Protein AF-A0A432Q783-F1 (afdb_monomer)

Structure (mmCIF, N/CA/C/O backbone):
data_AF-A0A432Q783-F1
#
_entry.id   AF-A0A432Q783-F1
#
loop_
_atom_site.group_PDB
_atom_site.id
_atom_site.type_symbol
_atom_site.label_atom_id
_atom_site.label_alt_id
_atom_site.label_comp_id
_atom_site.label_asym_id
_atom_site.label_entity_id
_atom_site.label_seq_id
_atom_site.pdbx_PDB_ins_code
_atom_site.Cartn_x
_atom_site.Cartn_y
_atom_site.Cartn_z
_atom_site.occupancy
_atom_site.B_iso_or_equiv
_atom_site.auth_seq_id
_atom_site.auth_comp_id
_atom_site.auth_asym_id
_atom_site.auth_atom_id
_atom_site.pdbx_PDB_model_num
ATOM 1 N N . MET A 1 1 ? 0.584 6.484 17.985 1.00 35.78 1 MET A N 1
ATOM 2 C CA . MET A 1 1 ? 0.768 7.744 17.244 1.00 35.78 1 MET A CA 1
ATOM 3 C C . MET A 1 1 ? -0.614 8.356 16.985 1.00 35.78 1 MET A C 1
ATOM 5 O O . MET A 1 1 ? -1.583 7.900 17.573 1.00 35.78 1 MET A O 1
ATOM 9 N N . LYS A 1 2 ? -0.747 9.423 16.187 1.00 29.55 2 LYS A N 1
ATOM 10 C CA . LYS A 1 2 ? -2.041 9.911 15.664 1.00 29.55 2 LYS A CA 1
ATOM 11 C C . LYS A 1 2 ? -1.972 9.885 14.138 1.00 29.55 2 LYS A C 1
ATOM 13 O O . LYS A 1 2 ? -1.817 10.936 13.530 1.00 29.55 2 LYS A O 1
ATOM 18 N N . TYR A 1 3 ? -2.013 8.695 13.542 1.00 40.50 3 TYR A N 1
ATOM 19 C CA . TYR A 1 3 ? -1.948 8.586 12.082 1.00 40.50 3 TYR A CA 1
ATOM 20 C C . TYR A 1 3 ? -3.234 9.087 11.405 1.00 40.50 3 TYR A C 1
ATOM 22 O O . TYR A 1 3 ? -3.152 9.688 10.346 1.00 40.50 3 TYR A O 1
ATOM 30 N N . PHE A 1 4 ? -4.401 8.976 12.056 1.00 47.91 4 PHE A N 1
ATOM 31 C CA . PHE A 1 4 ? -5.679 9.387 11.460 1.00 47.91 4 PHE A CA 1
ATOM 32 C C . PHE A 1 4 ? -6.601 10.024 12.509 1.00 47.91 4 PHE A C 1
ATOM 34 O O . PHE A 1 4 ? -7.421 9.346 13.122 1.00 47.91 4 PHE A O 1
ATOM 41 N N . ARG A 1 5 ? -6.451 11.331 12.781 1.00 36.22 5 ARG A N 1
ATOM 42 C CA . ARG A 1 5 ? -7.374 12.085 13.656 1.00 36.22 5 ARG A CA 1
ATOM 43 C C . ARG A 1 5 ? -7.625 13.511 13.168 1.00 36.22 5 ARG A C 1
ATOM 45 O O . ARG A 1 5 ? -6.846 14.380 13.528 1.00 36.22 5 ARG A O 1
ATOM 52 N N . GLU A 1 6 ? -8.742 13.752 12.470 1.00 40.66 6 GLU A N 1
ATOM 53 C CA . GLU A 1 6 ? -9.834 14.659 12.898 1.00 40.66 6 GLU A CA 1
ATOM 54 C C . GLU A 1 6 ? -10.905 14.906 11.808 1.00 40.66 6 GLU A C 1
ATOM 56 O O . GLU A 1 6 ? -10.599 15.141 10.646 1.00 40.66 6 GLU A O 1
ATOM 61 N N . THR A 1 7 ? -12.166 14.959 12.261 1.00 42.81 7 THR A N 1
ATOM 62 C CA . THR A 1 7 ? -13.423 15.324 11.565 1.00 42.81 7 THR A CA 1
ATOM 63 C C . THR A 1 7 ? -14.152 14.233 10.773 1.00 42.81 7 THR A C 1
ATOM 65 O O . THR A 1 7 ? -13.589 13.239 10.336 1.00 42.81 7 THR A O 1
ATOM 68 N N . SER A 1 8 ? -15.474 14.389 10.719 1.00 47.50 8 SER A N 1
ATOM 69 C CA . SER A 1 8 ? -16.502 13.396 10.399 1.00 47.50 8 SER A CA 1
ATOM 70 C C . SER A 1 8 ? -16.579 12.944 8.939 1.00 47.50 8 SER A C 1
ATOM 72 O O . SER A 1 8 ? -17.542 12.273 8.601 1.00 47.50 8 SER A O 1
ATOM 74 N N . ASP A 1 9 ? -15.588 13.257 8.106 1.00 51.44 9 ASP A N 1
ATOM 75 C CA . ASP A 1 9 ? -15.537 12.873 6.694 1.00 51.44 9 ASP A CA 1
ATOM 76 C C . ASP A 1 9 ? -14.065 12.708 6.270 1.00 51.44 9 ASP A C 1
ATOM 78 O O . ASP A 1 9 ? -13.454 13.619 5.708 1.00 51.44 9 ASP A O 1
ATOM 82 N N . ILE A 1 10 ? -13.455 11.556 6.577 1.00 63.62 10 ILE A N 1
ATOM 83 C CA . ILE A 1 10 ? -12.153 11.201 5.995 1.00 63.62 10 ILE A CA 1
ATOM 84 C C . ILE A 1 10 ? -12.417 10.779 4.549 1.00 63.62 10 ILE A C 1
ATOM 86 O O . ILE A 1 10 ? -12.893 9.674 4.292 1.00 63.62 10 ILE A O 1
ATOM 90 N N . ASN A 1 11 ? -12.125 11.672 3.605 1.00 75.81 11 ASN A N 1
ATOM 91 C CA . ASN A 1 11 ? -12.018 11.292 2.202 1.00 75.81 11 ASN A CA 1
ATOM 92 C C . ASN A 1 11 ? -10.708 10.529 2.005 1.00 75.81 11 ASN A C 1
ATOM 94 O O . ASN A 1 11 ? -9.666 10.935 2.521 1.00 75.81 11 ASN A O 1
ATOM 98 N N . PHE A 1 12 ? -10.766 9.447 1.240 1.00 84.19 12 PHE A N 1
ATOM 99 C CA . PHE A 1 12 ? -9.586 8.750 0.753 1.00 84.19 12 PHE A CA 1
ATOM 100 C C . PHE A 1 12 ? -9.611 8.737 -0.772 1.00 84.19 12 PHE A C 1
ATOM 102 O O . PHE A 1 12 ? -10.676 8.751 -1.396 1.00 84.19 12 PHE A O 1
ATOM 109 N N . TYR A 1 13 ? -8.426 8.706 -1.360 1.00 86.31 13 TYR A N 1
ATOM 110 C CA . TYR A 1 13 ? -8.210 8.715 -2.796 1.00 86.31 13 TYR A CA 1
ATOM 111 C C . TYR A 1 13 ? -7.332 7.525 -3.144 1.00 86.31 13 TYR A C 1
ATOM 113 O O . TYR A 1 13 ? -6.292 7.321 -2.521 1.00 86.31 13 TYR A O 1
ATOM 121 N N . ILE A 1 14 ? -7.767 6.731 -4.117 1.00 89.38 14 ILE A 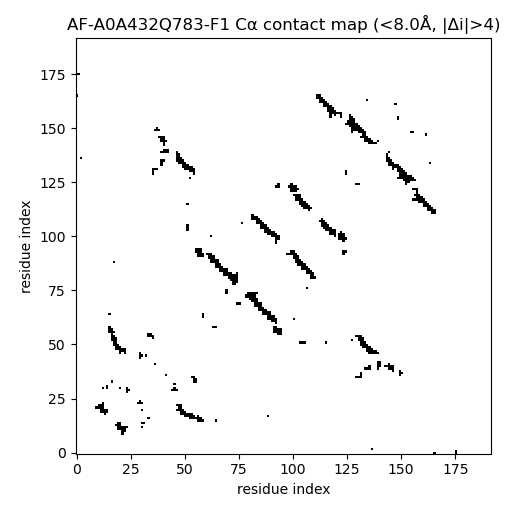N 1
ATOM 122 C CA . ILE A 1 14 ? -7.017 5.573 -4.596 1.00 89.38 14 ILE A CA 1
ATOM 123 C C . ILE A 1 14 ? -6.336 5.978 -5.897 1.00 89.38 14 ILE A C 1
ATOM 125 O O . ILE A 1 14 ? -7.003 6.414 -6.838 1.00 89.38 14 ILE A O 1
ATOM 129 N N . GLN A 1 15 ? -5.016 5.864 -5.930 1.00 89.56 15 GLN A N 1
ATOM 130 C CA . GLN A 1 15 ? -4.202 6.152 -7.100 1.00 89.56 15 GLN A CA 1
ATOM 131 C C . GLN A 1 15 ? -4.007 4.872 -7.924 1.00 89.56 15 GLN A C 1
ATOM 133 O O . GLN A 1 15 ? -3.845 3.798 -7.364 1.00 89.56 15 GLN A O 1
ATOM 138 N N . SER A 1 16 ? -3.964 4.962 -9.254 1.00 89.31 16 SER A N 1
ATOM 139 C CA . SER A 1 16 ? -3.708 3.806 -10.132 1.00 89.31 16 SER A CA 1
ATOM 140 C C . SER A 1 16 ? -2.410 3.056 -9.816 1.00 89.31 16 SER A C 1
ATOM 142 O O . SER A 1 16 ? -2.346 1.844 -9.995 1.00 89.31 16 SER A O 1
ATOM 144 N N . ASN A 1 17 ? -1.419 3.780 -9.302 1.00 91.12 17 ASN A N 1
ATOM 145 C CA . ASN A 1 17 ? -0.041 3.342 -9.139 1.00 91.12 17 ASN A CA 1
ATOM 146 C C . ASN A 1 17 ? 0.231 2.661 -7.789 1.00 91.12 17 ASN A C 1
ATOM 148 O O . ASN A 1 17 ? 1.380 2.468 -7.434 1.00 91.12 17 ASN A O 1
ATOM 152 N N . GLY A 1 18 ? -0.795 2.248 -7.030 1.00 92.50 18 GLY A N 1
ATOM 153 C CA . GLY A 1 18 ? -0.595 1.436 -5.817 1.00 92.50 18 GLY A CA 1
ATOM 154 C C . GLY A 1 18 ? -0.516 2.227 -4.506 1.00 92.50 18 GLY A C 1
ATOM 155 O O . GLY A 1 18 ? 0.040 1.726 -3.523 1.00 92.50 18 GLY A O 1
ATOM 156 N N . LEU A 1 19 ? -1.085 3.438 -4.473 1.00 91.88 19 LEU A N 1
ATOM 157 C CA . LEU A 1 19 ? -1.093 4.349 -3.324 1.00 91.88 19 LEU A CA 1
ATOM 158 C C . LEU A 1 19 ? -2.522 4.714 -2.889 1.00 91.88 19 LEU A C 1
ATOM 160 O O . LEU A 1 19 ? -3.426 4.888 -3.709 1.00 91.88 19 LEU A O 1
ATOM 164 N N . ILE A 1 20 ? -2.731 4.850 -1.579 1.00 91.62 20 ILE A N 1
ATOM 165 C CA . ILE A 1 20 ? -3.968 5.372 -0.982 1.00 91.62 20 ILE A CA 1
ATOM 166 C C . ILE A 1 20 ? -3.625 6.653 -0.231 1.00 91.62 20 ILE A C 1
ATOM 168 O O . ILE A 1 20 ? -2.868 6.609 0.734 1.00 91.62 20 ILE A O 1
ATOM 172 N N . SER A 1 21 ? -4.200 7.781 -0.639 1.00 86.44 21 SER A N 1
ATOM 173 C CA . SER A 1 21 ? -3.999 9.078 0.012 1.00 86.44 21 SER A CA 1
ATOM 174 C C . SER A 1 21 ? -5.206 9.477 0.857 1.00 86.44 21 SER A C 1
ATOM 176 O O . SER A 1 21 ? -6.354 9.267 0.464 1.00 86.44 21 SER A O 1
ATOM 178 N N . PHE A 1 22 ? -4.949 10.121 1.993 1.00 81.06 22 PHE A N 1
ATOM 179 C CA . PHE A 1 22 ? -5.962 10.762 2.845 1.00 81.06 22 PHE A CA 1
ATOM 180 C C . PHE A 1 22 ? -5.889 12.285 2.773 1.00 81.06 22 PHE A C 1
ATOM 182 O O . PHE A 1 22 ? -6.468 12.997 3.596 1.00 81.06 22 PHE A O 1
ATOM 189 N N . PHE A 1 23 ? -5.142 12.796 1.801 1.00 71.75 23 PHE A N 1
ATOM 190 C CA . PHE A 1 23 ? -5.033 14.207 1.514 1.00 71.75 23 PHE A CA 1
ATOM 191 C C . PHE A 1 23 ? -5.331 14.445 0.035 1.00 71.75 23 PHE A C 1
ATOM 193 O O . PHE A 1 23 ? -4.731 13.837 -0.847 1.00 71.75 23 PHE A O 1
ATOM 200 N N . ALA A 1 24 ? -6.259 15.356 -0.230 1.00 55.62 24 ALA A N 1
ATOM 201 C CA . ALA A 1 24 ? -6.344 16.014 -1.521 1.00 55.62 24 ALA A CA 1
ATOM 202 C C . ALA A 1 24 ? -6.246 17.508 -1.266 1.00 55.62 24 ALA A C 1
ATOM 204 O O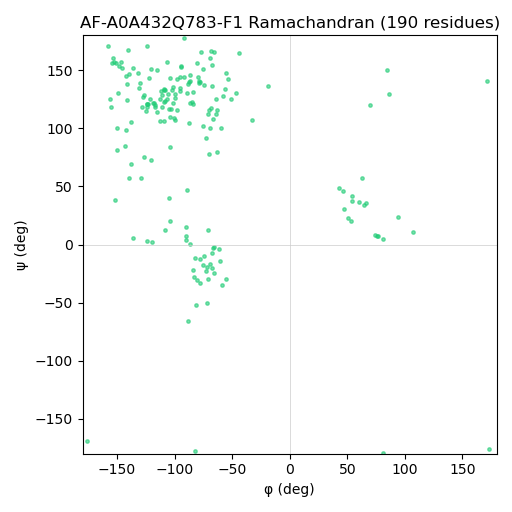 . ALA A 1 24 ? -7.077 18.077 -0.550 1.00 55.62 24 ALA A O 1
ATOM 205 N N . ASP A 1 25 ? -5.245 18.151 -1.858 1.00 55.09 25 ASP A N 1
ATOM 206 C CA . ASP A 1 25 ? -5.362 19.579 -2.091 1.00 55.09 25 ASP A CA 1
ATOM 207 C C . ASP A 1 25 ? -6.454 19.830 -3.148 1.00 55.09 25 ASP A C 1
ATOM 209 O O . ASP A 1 25 ? -6.926 18.922 -3.836 1.00 55.09 25 ASP 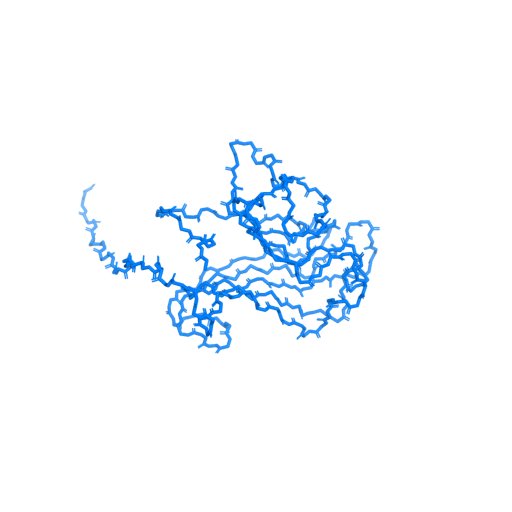A O 1
ATOM 213 N N . SER A 1 26 ? -6.888 21.079 -3.298 1.00 50.31 26 SER A N 1
ATOM 214 C CA . SER A 1 26 ? -7.964 21.442 -4.231 1.00 50.31 26 SER A CA 1
ATOM 215 C C . SER A 1 26 ? -7.660 21.152 -5.711 1.00 50.31 26 SER A C 1
ATOM 217 O O . SER A 1 26 ? -8.526 21.388 -6.552 1.00 50.31 26 SER A O 1
ATOM 219 N N . ASN A 1 27 ? -6.449 20.686 -6.037 1.00 56.59 27 ASN A N 1
ATOM 220 C CA . ASN A 1 27 ? -5.997 20.371 -7.388 1.00 56.59 27 ASN A CA 1
ATOM 221 C C . ASN A 1 27 ? -5.590 18.893 -7.560 1.00 56.59 27 ASN A C 1
ATOM 223 O O . ASN A 1 27 ? -5.151 18.532 -8.651 1.00 56.59 27 ASN A O 1
ATOM 227 N N . ASN A 1 28 ? -5.722 18.053 -6.523 1.00 56.81 28 ASN A N 1
ATOM 228 C CA . ASN A 1 28 ? -5.158 16.699 -6.441 1.00 56.81 28 ASN A CA 1
ATOM 229 C C . ASN A 1 28 ? -3.655 16.626 -6.789 1.00 56.81 28 ASN A C 1
ATOM 231 O O . ASN A 1 28 ? -3.180 15.564 -7.185 1.00 56.81 28 ASN A O 1
ATOM 235 N N . ALA A 1 29 ? -2.909 17.730 -6.667 1.00 54.66 29 ALA A N 1
ATOM 236 C CA . ALA A 1 29 ? -1.558 17.863 -7.220 1.00 54.66 29 ALA A CA 1
ATOM 237 C C . ALA A 1 29 ? -0.536 16.921 -6.567 1.00 54.66 29 ALA A C 1
ATOM 239 O O . ALA A 1 29 ? 0.448 16.553 -7.198 1.00 54.66 29 ALA A O 1
ATOM 240 N N . GLU A 1 30 ? -0.799 16.502 -5.331 1.00 55.88 30 GLU A N 1
ATOM 241 C CA . GLU A 1 30 ? 0.047 15.567 -4.588 1.00 55.88 30 GLU A CA 1
ATOM 242 C C . GLU A 1 30 ? -0.255 14.092 -4.921 1.00 55.88 30 GLU A C 1
ATOM 244 O O . GLU A 1 30 ? 0.608 13.244 -4.761 1.00 55.88 30 GLU A O 1
ATOM 249 N N . ILE A 1 31 ? -1.446 13.765 -5.445 1.00 61.41 31 ILE A N 1
ATOM 250 C CA . ILE A 1 31 ? -1.844 12.376 -5.773 1.00 61.41 31 ILE A CA 1
ATOM 251 C C . ILE A 1 31 ? -1.300 11.939 -7.152 1.00 61.41 31 ILE A C 1
ATOM 253 O O . ILE A 1 31 ? -1.366 10.766 -7.514 1.00 61.41 31 ILE A O 1
ATOM 257 N N . ILE A 1 32 ? -0.777 12.874 -7.952 1.00 63.06 32 ILE A N 1
ATOM 258 C CA . ILE A 1 32 ? -0.355 12.625 -9.341 1.00 63.06 32 ILE A CA 1
ATOM 259 C C . ILE A 1 32 ? 1.108 12.195 -9.483 1.00 63.06 32 ILE A C 1
ATOM 261 O O . ILE A 1 32 ? 1.567 12.063 -10.619 1.00 63.06 32 ILE A O 1
ATOM 265 N N . ASP A 1 33 ? 1.843 12.006 -8.384 1.00 69.81 33 ASP A N 1
ATOM 266 C CA . ASP A 1 33 ? 3.231 11.571 -8.498 1.00 69.81 33 ASP A CA 1
ATOM 267 C C . ASP A 1 33 ? 3.294 10.127 -9.017 1.00 69.81 33 ASP A C 1
ATOM 269 O O . ASP A 1 33 ? 2.715 9.198 -8.442 1.00 69.81 33 ASP A O 1
ATOM 273 N N . GLN A 1 34 ? 3.912 9.986 -10.186 1.00 69.62 34 GLN A N 1
ATOM 274 C CA . GLN A 1 34 ? 4.058 8.714 -10.889 1.00 69.62 34 GLN A CA 1
ATOM 275 C C . GLN A 1 34 ? 5.260 7.942 -10.352 1.00 69.62 34 GLN A C 1
ATOM 277 O O . GLN A 1 34 ? 5.223 6.714 -10.372 1.00 69.62 34 GLN A O 1
ATOM 282 N N . ASP A 1 35 ? 6.263 8.658 -9.836 1.00 81.81 35 ASP A N 1
ATOM 283 C CA . ASP A 1 35 ? 7.476 8.079 -9.281 1.00 81.81 35 ASP A CA 1
ATOM 284 C C . ASP A 1 35 ? 7.258 7.753 -7.802 1.00 81.81 35 ASP A C 1
ATOM 286 O O . ASP A 1 35 ? 6.649 8.518 -7.053 1.00 81.81 35 ASP A O 1
ATOM 290 N N . ASN A 1 36 ? 7.776 6.614 -7.358 1.00 89.06 36 AS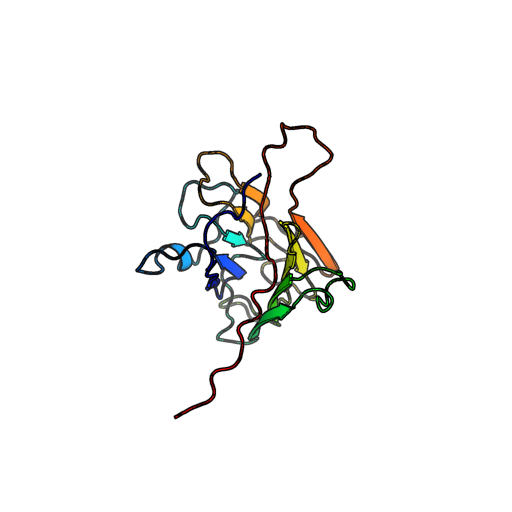N A N 1
ATOM 291 C CA . ASN A 1 36 ? 7.702 6.232 -5.959 1.00 89.06 36 ASN A CA 1
ATOM 292 C C . ASN A 1 36 ? 8.697 7.015 -5.084 1.00 89.06 36 ASN A C 1
ATOM 294 O O . ASN A 1 36 ? 9.788 7.397 -5.511 1.00 89.06 36 ASN A O 1
ATOM 298 N N . GLN A 1 37 ? 8.358 7.210 -3.806 1.00 89.12 37 GLN A N 1
ATOM 299 C CA . GLN A 1 37 ? 9.249 7.872 -2.844 1.00 89.12 37 GLN A CA 1
ATOM 300 C C . GLN A 1 37 ? 10.023 6.894 -1.974 1.00 89.12 37 GLN A C 1
ATOM 302 O O . GLN A 1 37 ? 9.503 5.877 -1.510 1.00 89.12 37 GLN A O 1
ATOM 307 N N . CYS A 1 38 ? 11.277 7.245 -1.704 1.00 87.56 38 CYS A N 1
ATOM 308 C CA . CYS A 1 38 ? 12.263 6.334 -1.150 1.00 87.56 38 CYS A CA 1
ATOM 309 C C . CYS A 1 38 ? 13.369 7.094 -0.389 1.00 87.56 38 CYS A C 1
ATOM 311 O O . CYS A 1 38 ? 14.129 7.840 -1.001 1.00 87.56 38 CYS A O 1
ATOM 313 N N . GLN A 1 39 ? 13.587 6.912 0.920 1.00 89.00 39 GLN A N 1
ATOM 314 C CA . GLN A 1 39 ? 12.824 6.147 1.923 1.00 89.00 39 GLN A CA 1
ATOM 315 C C . GLN A 1 39 ? 11.826 7.048 2.667 1.00 89.00 39 GLN A C 1
ATOM 317 O O . GLN A 1 39 ? 12.086 8.232 2.842 1.00 89.00 39 GLN A O 1
ATOM 322 N N . LEU A 1 40 ? 10.742 6.463 3.180 1.00 88.94 40 LEU A N 1
ATOM 323 C CA . LEU A 1 40 ? 9.778 7.145 4.047 1.00 88.94 40 LEU A CA 1
ATOM 324 C C . LEU A 1 40 ? 10.294 7.252 5.499 1.00 88.94 40 LEU A C 1
ATOM 326 O O . LEU A 1 40 ? 10.798 6.242 6.013 1.00 88.94 40 LEU A O 1
ATOM 330 N N . PRO A 1 41 ? 10.102 8.401 6.179 1.00 88.94 41 PRO A N 1
ATOM 331 C CA . PRO A 1 41 ? 9.386 9.568 5.669 1.00 88.94 41 PRO A CA 1
ATOM 332 C C . PRO A 1 41 ? 10.219 10.425 4.702 1.00 88.94 41 PRO A C 1
ATOM 334 O O . PRO A 1 41 ? 11.399 10.679 4.951 1.00 88.94 41 PRO A O 1
ATOM 337 N N . ASP A 1 42 ? 9.581 10.920 3.644 1.00 85.94 42 ASP A N 1
ATOM 338 C CA . ASP A 1 42 ? 10.132 11.867 2.677 1.00 85.94 42 ASP A CA 1
ATOM 339 C C . ASP A 1 42 ? 9.464 13.238 2.863 1.00 85.94 42 ASP A C 1
ATOM 341 O O . ASP A 1 42 ? 8.258 13.375 3.013 1.00 85.94 42 ASP A O 1
ATOM 345 N N . THR A 1 43 ? 10.259 14.306 2.894 1.00 84.94 43 THR A N 1
ATOM 346 C CA . THR A 1 43 ? 9.723 15.670 3.016 1.00 84.94 43 THR A CA 1
ATOM 347 C C . THR A 1 43 ? 9.071 16.196 1.735 1.00 84.94 43 THR A C 1
ATOM 349 O O . THR A 1 43 ? 8.477 17.276 1.768 1.00 84.94 43 THR A O 1
ATOM 352 N N . ASN A 1 44 ? 9.219 15.490 0.615 1.00 83.12 44 ASN A N 1
ATOM 353 C CA . ASN A 1 44 ? 8.551 15.809 -0.640 1.00 83.12 44 ASN A CA 1
ATOM 354 C C . ASN A 1 44 ? 7.095 15.304 -0.622 1.00 83.12 44 ASN A C 1
ATOM 356 O O . ASN A 1 44 ? 6.835 14.244 -0.066 1.00 83.12 44 ASN A O 1
ATOM 360 N N . PRO A 1 45 ? 6.136 16.030 -1.223 1.00 79.31 45 PRO A N 1
ATOM 361 C CA . PRO A 1 45 ? 4.774 15.523 -1.387 1.00 79.31 45 PRO A CA 1
ATOM 362 C C . PRO A 1 45 ? 4.733 14.330 -2.363 1.00 79.31 45 PRO A C 1
ATOM 364 O O . PRO A 1 45 ? 5.583 14.288 -3.256 1.00 79.31 45 PRO A O 1
ATOM 367 N N . PRO A 1 46 ? 3.733 13.430 -2.262 1.00 81.50 46 PRO A N 1
ATOM 368 C CA . PRO A 1 46 ? 2.616 13.454 -1.308 1.00 81.50 46 PRO A CA 1
ATOM 369 C C . PRO A 1 46 ? 3.025 13.179 0.138 1.00 81.50 46 PRO A C 1
ATOM 371 O O . PRO A 1 46 ? 4.063 12.598 0.385 1.00 81.50 46 PRO A O 1
ATOM 374 N N . ALA A 1 47 ? 2.170 13.576 1.082 1.00 81.69 47 ALA A N 1
ATOM 375 C CA . ALA A 1 47 ? 2.206 13.112 2.468 1.00 81.69 47 ALA A CA 1
ATOM 376 C C . ALA A 1 47 ? 0.842 12.512 2.842 1.00 81.69 47 ALA A C 1
ATOM 378 O O . ALA A 1 47 ? -0.140 12.676 2.114 1.00 81.69 47 ALA A O 1
ATOM 379 N N . ASN A 1 48 ? 0.743 11.870 4.010 1.00 84.69 48 ASN A N 1
ATOM 380 C CA . ASN A 1 48 ? -0.520 11.311 4.516 1.00 84.69 48 ASN A CA 1
ATOM 381 C C . ASN A 1 48 ? -1.112 10.204 3.615 1.00 84.69 48 ASN A C 1
ATOM 383 O O . ASN A 1 48 ? -2.255 10.302 3.154 1.00 84.69 48 ASN A O 1
ATOM 387 N N . PHE A 1 49 ? -0.331 9.151 3.371 1.00 89.06 49 PHE A N 1
ATOM 388 C CA . PHE A 1 49 ? -0.660 8.060 2.459 1.00 89.06 49 PHE A CA 1
ATOM 389 C C . PHE A 1 49 ? -0.243 6.672 2.978 1.00 89.06 49 PHE A C 1
ATOM 391 O O . PHE A 1 49 ? 0.532 6.517 3.925 1.00 89.06 49 PHE A O 1
ATOM 398 N N . ILE A 1 50 ? -0.763 5.645 2.309 1.00 93.62 50 ILE A N 1
ATOM 399 C CA . ILE A 1 50 ? -0.337 4.247 2.397 1.00 93.62 50 ILE A CA 1
ATOM 400 C C . ILE A 1 50 ? 0.185 3.856 1.014 1.00 93.62 50 ILE A C 1
ATOM 402 O O . ILE A 1 50 ? -0.564 3.905 0.039 1.00 93.62 50 ILE A O 1
ATOM 406 N N . ALA A 1 51 ? 1.453 3.462 0.935 1.00 94.56 51 ALA A N 1
ATOM 407 C CA . ALA A 1 51 ? 2.066 2.911 -0.267 1.00 94.56 51 ALA A CA 1
ATOM 408 C C . ALA A 1 51 ? 2.052 1.384 -0.157 1.00 94.56 51 ALA A C 1
ATOM 410 O O . ALA A 1 51 ? 2.660 0.817 0.754 1.00 94.56 51 ALA A O 1
ATOM 411 N N . LEU A 1 52 ? 1.324 0.712 -1.049 1.00 95.19 52 LEU A N 1
ATOM 412 C CA . LEU A 1 52 ? 1.214 -0.745 -1.026 1.00 95.19 52 LEU A CA 1
ATOM 413 C C . LEU A 1 52 ? 2.354 -1.347 -1.846 1.00 95.19 52 LEU A C 1
ATOM 415 O O . LEU A 1 52 ? 3.243 -2.000 -1.311 1.00 95.19 52 LEU A O 1
ATOM 419 N N . MET A 1 53 ? 2.321 -1.082 -3.146 1.00 93.38 53 MET A N 1
ATOM 420 C CA . MET A 1 53 ? 3.355 -1.399 -4.125 1.00 93.38 53 MET A CA 1
ATOM 421 C C . MET A 1 53 ? 3.449 -0.195 -5.053 1.00 93.38 53 MET A C 1
ATOM 423 O O . MET A 1 53 ? 3.142 -0.293 -6.237 1.00 93.38 53 MET A O 1
ATOM 427 N N . TRP A 1 54 ? 3.721 0.966 -4.456 1.00 93.94 54 TRP A N 1
ATOM 428 C CA . TRP A 1 54 ? 3.633 2.228 -5.168 1.00 93.94 54 TRP A CA 1
ATOM 429 C C . TRP A 1 54 ? 4.756 2.334 -6.191 1.00 93.94 54 TRP A C 1
ATOM 431 O O . TRP A 1 54 ? 5.914 2.320 -5.775 1.00 93.94 54 TRP A O 1
ATOM 441 N N . ASP A 1 55 ? 4.386 2.388 -7.472 1.00 91.88 55 ASP A N 1
ATOM 442 C CA . ASP A 1 55 ? 5.243 2.599 -8.648 1.00 91.88 55 ASP A CA 1
ATOM 443 C C . ASP A 1 55 ? 4.370 2.684 -9.926 1.00 91.88 55 ASP A C 1
ATOM 445 O O . ASP A 1 55 ? 3.143 2.712 -9.853 1.00 91.88 55 ASP A O 1
ATOM 449 N N . ASP A 1 56 ? 4.974 2.654 -11.109 1.00 89.62 56 ASP A N 1
ATOM 450 C CA . ASP A 1 56 ? 4.348 2.786 -12.423 1.00 89.62 56 ASP A CA 1
ATOM 451 C C . ASP A 1 56 ? 3.468 1.579 -12.839 1.00 89.62 56 ASP A C 1
ATOM 453 O O . ASP A 1 56 ? 3.860 0.702 -13.615 1.00 89.62 56 ASP A O 1
ATOM 457 N N . LEU A 1 57 ? 2.251 1.501 -12.289 1.00 89.81 57 LEU A N 1
ATOM 458 C CA . LEU A 1 57 ? 1.242 0.482 -12.608 1.00 89.81 57 LEU A CA 1
ATOM 459 C C . LEU A 1 57 ? 0.250 0.949 -13.683 1.00 89.81 57 LEU A C 1
ATOM 461 O O . LEU A 1 57 ? -0.077 2.127 -13.783 1.00 89.81 57 LEU A O 1
ATOM 465 N N . ASP A 1 58 ? -0.313 0.005 -14.442 1.00 89.44 58 ASP A N 1
ATOM 466 C CA . ASP A 1 58 ? -1.209 0.303 -15.567 1.00 89.44 58 ASP A CA 1
ATOM 467 C C . ASP A 1 58 ? -2.567 -0.422 -15.480 1.00 89.44 58 ASP A C 1
ATOM 469 O O . ASP A 1 58 ? -2.841 -1.365 -16.230 1.00 89.44 58 ASP A O 1
ATOM 473 N N . PRO A 1 59 ? -3.481 0.034 -14.602 1.00 88.44 59 PRO A N 1
ATOM 474 C CA . PRO A 1 59 ? -4.848 -0.481 -14.557 1.00 88.44 59 PRO A CA 1
ATOM 475 C C . PRO A 1 59 ? -5.684 -0.119 -15.800 1.00 88.44 59 PRO A C 1
ATOM 477 O O . PRO A 1 59 ? -6.825 -0.566 -15.914 1.00 88.44 59 PRO A O 1
ATOM 480 N N . PHE A 1 60 ? -5.184 0.730 -16.710 1.00 87.44 60 PHE A N 1
ATOM 481 C CA . PHE A 1 60 ? -5.877 1.027 -17.967 1.00 87.44 60 PHE A CA 1
ATOM 482 C C . PHE A 1 60 ? -5.685 -0.101 -18.986 1.00 87.44 60 PHE A C 1
ATOM 484 O O . PHE A 1 60 ? -6.596 -0.370 -19.774 1.00 87.44 60 PHE A O 1
ATOM 491 N N . PHE A 1 61 ? -4.526 -0.764 -18.965 1.00 88.62 61 PHE A N 1
ATOM 492 C CA . PHE A 1 61 ? -4.245 -1.912 -19.821 1.00 88.62 61 PHE A CA 1
ATOM 493 C C . PHE A 1 61 ? -5.017 -3.170 -19.401 1.00 88.62 61 PHE A C 1
ATOM 495 O O . PHE A 1 61 ? -5.665 -3.792 -20.248 1.00 88.62 61 PHE A O 1
ATOM 502 N N . ASP A 1 62 ? -4.966 -3.545 -18.119 1.00 90.06 62 ASP A N 1
ATOM 503 C CA . ASP A 1 62 ? -5.694 -4.697 -17.567 1.00 90.06 62 ASP A CA 1
ATOM 504 C C . ASP A 1 62 ? -5.892 -4.572 -16.045 1.00 90.06 62 ASP A C 1
ATOM 506 O O . ASP A 1 62 ? -5.312 -3.712 -15.384 1.00 90.06 62 ASP A O 1
ATOM 510 N N . GLY A 1 63 ? -6.701 -5.466 -15.478 1.00 90.75 63 GLY A N 1
ATOM 511 C CA . GLY A 1 63 ? -6.977 -5.526 -14.052 1.00 90.75 63 GLY A CA 1
ATOM 512 C C . GLY A 1 63 ? -8.025 -4.512 -13.601 1.00 90.75 63 GLY A C 1
ATOM 513 O O . GLY A 1 63 ? -8.653 -3.818 -14.399 1.00 90.75 63 GLY A O 1
ATOM 514 N N . ASN A 1 64 ? -8.314 -4.504 -12.302 1.00 93.75 64 ASN A N 1
ATOM 515 C CA . ASN A 1 64 ? -9.307 -3.611 -11.709 1.00 93.75 64 ASN A CA 1
ATOM 516 C C . ASN A 1 64 ? -8.895 -3.195 -10.299 1.00 93.75 64 ASN A C 1
ATOM 518 O O . ASN A 1 64 ? -8.241 -3.951 -9.585 1.00 93.75 64 ASN A O 1
ATOM 522 N N . ILE A 1 65 ? -9.341 -2.012 -9.884 1.00 94.88 65 ILE A N 1
ATOM 523 C CA . ILE A 1 65 ? -9.190 -1.528 -8.513 1.00 94.88 65 ILE A CA 1
ATOM 524 C C . ILE A 1 65 ? -10.565 -1.550 -7.849 1.00 94.88 65 ILE A C 1
ATOM 526 O O . ILE A 1 65 ? -11.513 -0.934 -8.345 1.00 94.88 65 ILE A O 1
ATOM 530 N N . TYR A 1 66 ? -10.673 -2.249 -6.724 1.00 96.19 66 TYR A N 1
ATOM 531 C CA . TYR A 1 66 ? -11.895 -2.364 -5.937 1.00 96.19 66 TYR A CA 1
ATOM 532 C C . TYR A 1 66 ? -11.710 -1.730 -4.566 1.00 96.19 66 TYR A C 1
ATOM 534 O O . TYR A 1 66 ? -10.623 -1.738 -3.995 1.00 96.19 66 TYR A O 1
ATOM 542 N N . TYR A 1 67 ? -12.797 -1.215 -4.001 1.00 95.81 67 TYR A N 1
ATOM 543 C CA . TYR A 1 67 ? -12.827 -0.845 -2.597 1.00 95.81 67 TYR A CA 1
ATOM 544 C C . TYR A 1 67 ? -14.179 -1.172 -1.985 1.00 95.81 67 TYR A C 1
ATOM 546 O O . TYR A 1 67 ? -15.223 -1.052 -2.633 1.00 95.81 67 TYR A O 1
ATOM 554 N N . GLN A 1 68 ? -14.169 -1.567 -0.718 1.00 95.38 68 GLN A N 1
ATOM 555 C CA . GLN A 1 68 ? -15.391 -1.815 0.025 1.00 95.38 68 GLN A CA 1
ATOM 556 C C . GLN A 1 68 ? -15.200 -1.521 1.508 1.00 95.38 68 GLN A C 1
ATOM 558 O O . GLN A 1 68 ? -14.268 -2.001 2.151 1.00 95.38 68 GLN A O 1
ATOM 563 N N . PHE A 1 69 ? -16.135 -0.747 2.056 1.00 94.44 69 PHE A N 1
ATOM 564 C CA . PHE A 1 69 ? -16.287 -0.612 3.495 1.00 94.44 69 PHE A CA 1
ATOM 565 C C . PHE A 1 69 ? -17.145 -1.756 4.037 1.00 94.44 69 PHE A C 1
ATOM 567 O O . PHE A 1 69 ? -18.242 -2.024 3.537 1.00 94.44 69 PHE A O 1
ATOM 574 N N . PHE A 1 70 ? -16.660 -2.387 5.097 1.00 93.25 70 PHE A N 1
ATOM 575 C CA . PHE A 1 70 ? -17.347 -3.418 5.852 1.00 93.25 70 PHE A CA 1
ATOM 576 C C . PHE A 1 70 ? -17.672 -2.879 7.242 1.00 93.25 70 PHE A C 1
ATOM 578 O O . PHE A 1 70 ? -16.796 -2.426 7.977 1.00 93.25 70 PHE A O 1
ATOM 585 N N . SER A 1 71 ? -18.948 -2.941 7.619 1.00 93.94 71 SER A N 1
ATOM 586 C CA . SER A 1 71 ? -19.396 -2.594 8.968 1.00 93.94 71 SER A CA 1
ATOM 587 C C . SER A 1 71 ? -18.849 -3.560 10.026 1.00 93.94 71 SER A C 1
ATOM 589 O O . SER A 1 71 ? -18.404 -4.663 9.703 1.00 93.94 71 SER A O 1
ATOM 591 N N . VAL A 1 72 ? -18.956 -3.167 11.297 1.00 95.00 72 VAL A N 1
ATOM 592 C CA . VAL A 1 72 ? -18.637 -4.016 12.457 1.00 95.00 72 VAL A CA 1
ATOM 593 C C . VAL A 1 72 ? -19.257 -5.409 12.302 1.00 95.00 72 VAL A C 1
ATOM 595 O O . VAL A 1 72 ? -20.442 -5.534 11.986 1.00 95.00 72 VAL A O 1
ATOM 598 N N . GLY A 1 73 ? -18.444 -6.445 12.505 1.00 93.75 73 GLY A N 1
ATOM 599 C CA . GLY A 1 73 ? -18.832 -7.852 12.402 1.00 93.75 73 GLY A CA 1
ATOM 600 C C . GLY A 1 73 ? -18.971 -8.382 10.972 1.00 93.75 73 GLY A C 1
ATOM 601 O O . GLY A 1 73 ? -19.453 -9.499 10.789 1.00 93.75 73 GLY A O 1
ATOM 602 N N . SER A 1 74 ? -18.593 -7.599 9.956 1.00 96.00 74 SER A N 1
ATOM 603 C CA . SER A 1 74 ? -18.639 -8.017 8.545 1.00 96.00 74 SER A CA 1
ATOM 604 C C . SER A 1 74 ? -17.300 -7.916 7.815 1.00 96.00 74 SER A C 1
ATOM 606 O O . SER A 1 74 ? -17.253 -8.204 6.621 1.00 96.00 74 SER A O 1
ATOM 608 N N . CYS A 1 75 ? -16.222 -7.526 8.505 1.00 95.69 75 CYS A N 1
ATOM 609 C CA . CYS A 1 75 ? -14.898 -7.455 7.900 1.00 95.69 75 CYS A CA 1
ATOM 610 C C . CYS A 1 75 ? -14.419 -8.860 7.474 1.00 95.69 75 CYS A C 1
ATOM 612 O O . CYS A 1 75 ? -14.378 -9.769 8.308 1.00 95.69 75 CYS A O 1
ATOM 614 N N . PRO A 1 76 ? -14.039 -9.072 6.199 1.00 94.38 76 PRO A N 1
ATOM 615 C CA . PRO A 1 76 ? -13.634 -10.391 5.713 1.00 94.38 76 PRO A CA 1
ATOM 616 C C . PRO A 1 76 ? -12.227 -10.793 6.175 1.00 94.38 76 PRO A C 1
ATOM 618 O O . PRO A 1 76 ? -11.890 -11.978 6.154 1.00 94.38 76 PRO A O 1
ATOM 621 N N . TYR A 1 77 ? -11.407 -9.834 6.615 1.00 93.62 77 TYR A N 1
ATOM 622 C CA . TYR A 1 77 ? -10.049 -10.092 7.082 1.00 93.62 77 TYR A CA 1
ATOM 623 C C . TYR A 1 77 ? -10.065 -10.916 8.368 1.00 93.62 77 TYR A C 1
ATOM 625 O O . TYR A 1 77 ? -10.449 -10.416 9.421 1.00 93.62 77 TYR A O 1
ATOM 633 N N . LEU A 1 78 ? -9.678 -12.192 8.271 1.00 90.94 78 LEU A N 1
ATOM 634 C CA . LEU A 1 78 ? -9.560 -13.135 9.393 1.00 90.94 78 LEU A CA 1
ATOM 635 C C . LEU A 1 78 ? -10.768 -13.156 10.351 1.00 90.94 78 LEU A C 1
ATOM 637 O O . LEU A 1 78 ? -10.615 -13.459 11.531 1.00 90.94 78 LEU A O 1
ATOM 641 N N . SER A 1 79 ? -11.975 -12.885 9.839 1.00 85.81 79 SER A N 1
ATOM 642 C CA . SER A 1 79 ? -13.198 -12.724 10.651 1.00 85.81 79 SER A CA 1
ATOM 643 C C . SER A 1 79 ? -13.050 -11.675 11.767 1.00 85.81 79 SER A C 1
ATOM 645 O O . SER A 1 79 ? -13.532 -11.876 12.878 1.00 85.81 79 SER A O 1
ATOM 647 N N . TYR A 1 80 ? -12.344 -10.578 11.491 1.00 93.12 80 TYR A N 1
ATOM 648 C CA . TYR A 1 80 ? -12.177 -9.466 12.416 1.00 93.12 80 TYR A CA 1
ATOM 649 C C . TYR A 1 80 ? -13.541 -8.886 12.819 1.00 93.12 80 TYR A C 1
ATOM 651 O O . TYR A 1 80 ? -14.366 -8.540 11.972 1.00 93.12 80 TYR A O 1
ATOM 659 N N . ASP A 1 81 ? -13.770 -8.772 14.128 1.00 94.38 81 ASP A N 1
ATOM 660 C CA . ASP A 1 81 ? -15.066 -8.372 14.688 1.00 94.38 81 ASP A CA 1
ATOM 661 C C . ASP A 1 81 ? -15.389 -6.883 14.469 1.00 94.38 81 ASP A C 1
ATOM 663 O O . ASP A 1 81 ? -16.550 -6.483 14.565 1.00 94.38 81 ASP A O 1
ATOM 667 N N . GLY A 1 82 ? -14.386 -6.046 14.190 1.00 91.88 82 GLY A N 1
ATOM 668 C CA . GLY A 1 82 ? -14.564 -4.617 13.934 1.00 91.88 82 GLY A CA 1
ATOM 669 C C . GLY A 1 82 ? -14.975 -4.295 12.494 1.00 91.88 82 GLY A C 1
ATOM 670 O O . GLY A 1 82 ? -15.231 -5.171 11.665 1.00 91.88 82 GLY A O 1
ATOM 671 N N . ALA A 1 83 ? -15.094 -3.003 12.207 1.00 92.81 83 ALA A N 1
ATOM 672 C CA . ALA A 1 83 ? -15.253 -2.484 10.855 1.00 92.81 83 ALA A CA 1
ATOM 673 C C . ALA A 1 83 ? -13.897 -2.417 10.137 1.00 92.81 83 ALA A C 1
ATOM 675 O O . ALA A 1 83 ? -12.844 -2.310 10.771 1.00 92.81 83 ALA A O 1
ATOM 676 N N . CYS A 1 84 ? -13.921 -2.443 8.806 1.00 93.88 84 CYS A N 1
ATOM 677 C CA . CYS A 1 84 ? -12.719 -2.225 8.010 1.00 93.88 84 CYS A CA 1
ATOM 678 C C . CYS A 1 84 ? -13.022 -1.636 6.631 1.00 93.88 84 CYS A C 1
ATOM 680 O O . CYS A 1 84 ? -14.125 -1.781 6.103 1.00 93.88 84 CYS A O 1
ATOM 682 N N . LEU A 1 85 ? -12.025 -0.986 6.037 1.00 94.69 85 LEU A N 1
ATOM 683 C CA . LEU A 1 85 ? -11.990 -0.652 4.614 1.00 94.69 85 LEU A CA 1
ATOM 684 C C . LEU A 1 85 ? -10.987 -1.581 3.931 1.00 94.69 85 LEU A C 1
ATOM 686 O O . LEU A 1 85 ? -9.851 -1.686 4.387 1.00 94.69 85 LEU A O 1
ATOM 690 N N . VAL A 1 86 ? -11.399 -2.223 2.841 1.00 96.44 86 VAL A N 1
ATOM 691 C CA . VAL A 1 86 ? -10.505 -2.984 1.960 1.00 96.44 86 VAL A CA 1
ATOM 692 C C . VAL A 1 86 ? -10.361 -2.225 0.648 1.00 96.44 86 VAL A C 1
ATOM 694 O O . VAL A 1 86 ? -11.370 -1.793 0.086 1.00 96.44 86 VAL A O 1
ATOM 697 N N . VAL A 1 87 ? -9.126 -2.068 0.174 1.00 96.88 87 VAL A N 1
ATOM 698 C CA . VAL A 1 87 ? -8.792 -1.551 -1.159 1.00 96.88 87 VAL A CA 1
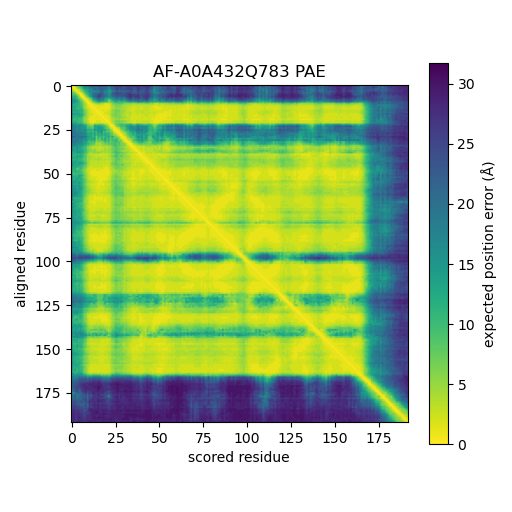ATOM 699 C C . VAL A 1 87 ? -7.912 -2.581 -1.855 1.00 96.88 87 VAL A C 1
ATOM 701 O O . VAL A 1 87 ? -6.794 -2.822 -1.408 1.00 96.88 87 VAL A O 1
ATOM 704 N N . GLU A 1 88 ? -8.411 -3.172 -2.936 1.00 97.06 88 GLU A N 1
ATOM 705 C CA . GLU A 1 88 ? -7.740 -4.225 -3.700 1.00 97.06 88 GLU A CA 1
ATOM 706 C C . GLU A 1 88 ? -7.331 -3.707 -5.081 1.00 97.06 88 GLU A C 1
ATOM 708 O O . GLU A 1 88 ? -8.140 -3.138 -5.814 1.00 97.06 88 GLU A O 1
ATOM 713 N N . TYR A 1 89 ? -6.081 -3.965 -5.446 1.00 95.81 89 TYR A N 1
ATOM 714 C CA . TYR A 1 89 ? -5.561 -3.889 -6.804 1.00 95.81 89 TYR A CA 1
ATOM 715 C C . TYR A 1 89 ? -5.538 -5.317 -7.329 1.00 95.81 89 TYR A C 1
ATOM 717 O O . TYR A 1 89 ? -4.739 -6.129 -6.870 1.00 95.81 89 TYR A O 1
ATOM 725 N N . HIS A 1 90 ? -6.445 -5.645 -8.242 1.00 95.38 90 HIS A N 1
ATOM 726 C CA . HIS A 1 90 ? -6.645 -7.000 -8.736 1.00 95.38 90 HIS A CA 1
ATOM 727 C C . HIS A 1 90 ? -6.073 -7.158 -10.140 1.00 95.38 90 HIS A C 1
ATOM 729 O O . HIS A 1 90 ? -6.587 -6.558 -11.086 1.00 95.38 90 HIS A O 1
ATOM 735 N N . ASN A 1 91 ? -5.069 -8.027 -10.283 1.00 92.75 91 ASN A N 1
ATOM 736 C CA . ASN A 1 91 ? -4.433 -8.342 -11.564 1.00 92.75 91 ASN A CA 1
ATOM 737 C C . ASN A 1 91 ? -3.927 -7.086 -12.308 1.00 92.75 91 ASN A C 1
ATOM 739 O O . ASN A 1 91 ? -4.109 -6.974 -13.517 1.00 92.75 91 ASN A O 1
ATOM 743 N N . ILE A 1 92 ? -3.318 -6.137 -11.587 1.00 91.44 92 ILE A N 1
ATOM 744 C CA . ILE A 1 92 ? -2.817 -4.885 -12.168 1.00 91.44 92 ILE A CA 1
ATOM 745 C C . ILE A 1 92 ? -1.419 -5.103 -12.770 1.00 91.44 92 ILE A C 1
ATOM 747 O O . ILE A 1 92 ? -0.509 -5.492 -12.031 1.00 91.44 92 ILE A O 1
ATOM 751 N N . PRO A 1 93 ? -1.218 -4.865 -14.077 1.00 90.94 93 PRO A N 1
ATOM 752 C CA . PRO A 1 93 ? 0.087 -4.961 -14.720 1.00 90.94 93 PRO A CA 1
ATOM 753 C C . PRO A 1 93 ? 0.958 -3.734 -14.417 1.00 90.94 93 PRO A C 1
ATOM 755 O O . PRO A 1 93 ? 0.483 -2.696 -13.960 1.00 90.94 93 PRO A O 1
ATOM 758 N N . VAL A 1 94 ? 2.249 -3.856 -14.710 1.00 88.88 94 VAL A N 1
ATOM 759 C CA . VAL A 1 94 ? 3.196 -2.734 -14.690 1.00 88.88 94 VAL A CA 1
ATOM 760 C C . VAL A 1 94 ? 3.164 -2.021 -16.044 1.00 88.88 94 VAL A C 1
ATOM 762 O O . VAL A 1 94 ? 3.099 -2.684 -17.083 1.00 88.88 94 VAL A O 1
ATOM 765 N N . PHE A 1 95 ? 3.236 -0.691 -16.039 1.00 87.25 95 PHE A N 1
ATOM 766 C CA . PHE A 1 95 ? 3.240 0.126 -17.249 1.00 87.25 95 PHE A CA 1
ATOM 767 C C . PHE A 1 95 ? 4.376 -0.272 -18.202 1.00 87.25 95 PHE A C 1
ATOM 769 O O . PHE A 1 95 ? 5.514 -0.502 -17.791 1.00 87.25 95 PHE A O 1
ATOM 776 N N . GLU A 1 96 ? 4.042 -0.413 -19.489 1.00 83.19 96 GLU A N 1
ATOM 777 C CA . GLU A 1 96 ? 4.956 -0.818 -20.573 1.00 83.19 96 GLU A CA 1
ATOM 778 C C . GLU A 1 96 ? 5.746 -2.128 -20.334 1.00 83.19 96 GLU A C 1
ATOM 780 O O . GLU A 1 96 ? 6.759 -2.381 -20.998 1.00 83.19 96 GLU A O 1
ATOM 785 N N . ARG A 1 97 ? 5.291 -3.010 -19.429 1.00 76.19 97 ARG A N 1
ATOM 786 C CA . ARG A 1 97 ? 5.931 -4.312 -19.167 1.00 76.19 97 ARG A CA 1
ATOM 787 C C . ARG A 1 97 ? 4.950 -5.458 -19.353 1.00 76.19 97 ARG A C 1
ATOM 789 O O . ARG A 1 97 ? 3.944 -5.567 -18.665 1.00 76.19 97 ARG A O 1
ATOM 796 N N . ASP A 1 98 ? 5.296 -6.364 -20.262 1.00 60.31 98 ASP A N 1
ATOM 797 C CA . ASP A 1 98 ? 4.320 -7.293 -20.832 1.00 60.31 98 ASP A CA 1
ATOM 798 C C . ASP A 1 98 ? 3.762 -8.377 -19.883 1.00 60.31 98 ASP A C 1
ATOM 800 O O . ASP A 1 98 ? 2.781 -9.001 -20.273 1.00 60.31 98 ASP A O 1
ATOM 804 N N . LEU A 1 99 ? 4.339 -8.709 -18.712 1.00 57.00 99 LEU A N 1
ATOM 805 C CA . LEU A 1 99 ? 4.052 -10.033 -18.108 1.00 57.00 99 LEU A CA 1
ATOM 806 C C . LEU A 1 99 ? 4.131 -10.181 -16.572 1.00 57.00 99 LEU A C 1
ATOM 808 O O . LEU A 1 99 ? 4.540 -11.235 -16.100 1.00 57.00 99 LEU A O 1
ATOM 812 N N . SER A 1 100 ? 3.707 -9.216 -15.756 1.00 69.12 100 SER A N 1
ATOM 813 C CA . SER A 1 100 ? 3.439 -9.546 -14.341 1.00 69.12 100 SER A CA 1
ATOM 814 C C . SER A 1 100 ? 2.349 -8.682 -13.731 1.00 69.12 100 SER A C 1
ATOM 816 O O . SER A 1 100 ? 2.560 -7.537 -13.340 1.00 69.12 100 SER A O 1
ATOM 818 N N . ALA A 1 101 ? 1.158 -9.271 -13.661 1.00 81.06 101 ALA A N 1
ATOM 819 C CA . ALA A 1 101 ? 0.002 -8.673 -13.027 1.00 81.06 101 ALA A CA 1
ATOM 820 C C . ALA A 1 101 ? -0.006 -8.987 -11.523 1.00 81.06 101 ALA A C 1
ATOM 822 O O . ALA A 1 101 ? -0.023 -10.146 -11.092 1.00 81.06 101 ALA A O 1
ATOM 823 N N . SER A 1 102 ? -0.013 -7.937 -10.713 1.00 90.50 102 SER A N 1
ATOM 824 C CA . SER A 1 102 ? -0.002 -8.034 -9.260 1.00 90.50 102 SER A CA 1
ATOM 825 C C . SER A 1 102 ? -1.418 -7.947 -8.697 1.00 90.50 102 SER A C 1
ATOM 827 O O . SER A 1 102 ? -2.200 -7.07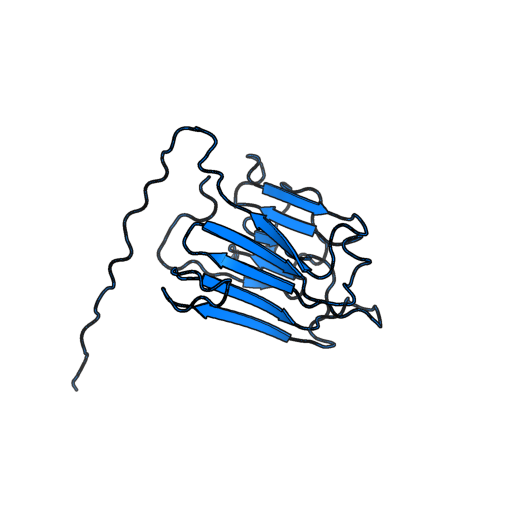4 -9.067 1.00 90.50 102 SER A O 1
ATOM 829 N N . THR A 1 103 ? -1.728 -8.839 -7.759 1.00 94.31 103 THR A N 1
ATOM 830 C CA . THR A 1 103 ? -2.893 -8.757 -6.884 1.00 94.31 103 THR A CA 1
ATOM 831 C C . THR A 1 103 ? -2.422 -8.487 -5.468 1.00 94.31 103 THR A C 1
ATOM 833 O O . THR A 1 103 ? -1.666 -9.279 -4.896 1.00 94.31 103 THR A O 1
ATOM 836 N N . PHE A 1 104 ? -2.841 -7.358 -4.916 1.00 96.12 104 PHE A N 1
ATOM 837 C CA . PHE A 1 104 ? -2.457 -6.905 -3.586 1.00 96.12 104 PHE A CA 1
ATOM 838 C C . PHE A 1 104 ? -3.529 -5.979 -3.019 1.00 96.12 104 PHE A C 1
ATOM 840 O O . PHE A 1 104 ? -4.291 -5.363 -3.761 1.00 96.12 104 PHE A O 1
ATOM 847 N N . GLU A 1 105 ? -3.599 -5.876 -1.698 1.00 97.50 105 GLU A N 1
ATOM 848 C CA . GLU A 1 105 ? -4.618 -5.064 -1.041 1.00 97.50 105 GLU A CA 1
ATOM 849 C C . GLU A 1 105 ? -4.121 -4.417 0.244 1.00 97.50 105 GLU A C 1
ATOM 851 O O . GLU A 1 105 ? -3.177 -4.892 0.881 1.00 97.50 105 GLU A O 1
ATOM 856 N N . ALA A 1 106 ? -4.798 -3.334 0.619 1.00 97.94 106 ALA A N 1
ATOM 857 C CA . ALA A 1 106 ? -4.722 -2.752 1.944 1.00 97.94 106 ALA A CA 1
ATOM 858 C C . ALA A 1 106 ? -6.028 -3.013 2.699 1.00 97.94 106 ALA A C 1
ATOM 860 O O . ALA A 1 106 ? -7.118 -2.757 2.183 1.00 97.94 106 ALA A O 1
ATOM 861 N N . VAL A 1 107 ? -5.907 -3.459 3.947 1.00 96.81 107 VAL A N 1
ATOM 862 C CA . VAL A 1 107 ? -7.007 -3.599 4.900 1.00 96.81 107 VAL A CA 1
ATOM 863 C C . VAL A 1 107 ? -6.772 -2.629 6.049 1.00 96.81 107 VAL A C 1
ATOM 865 O O . VAL A 1 107 ? -5.821 -2.770 6.815 1.00 96.81 107 VAL A O 1
ATOM 868 N N . LEU A 1 108 ? -7.643 -1.634 6.171 1.00 94.75 108 LEU A N 1
ATOM 869 C CA . LEU A 1 108 ? -7.593 -0.625 7.223 1.00 94.75 108 LEU A CA 1
ATOM 870 C C . LEU A 1 108 ? -8.623 -1.010 8.274 1.00 94.75 108 LEU A C 1
ATOM 872 O O . LEU A 1 108 ? -9.831 -0.930 8.030 1.00 94.75 108 LEU A O 1
ATOM 876 N N . LEU A 1 109 ? -8.141 -1.455 9.426 1.00 92.44 109 LEU A N 1
ATOM 877 C CA . LEU A 1 109 ? -8.972 -1.892 10.535 1.00 92.44 109 LEU A CA 1
ATOM 878 C C . LEU A 1 109 ? -9.350 -0.698 11.419 1.00 92.44 109 LEU A C 1
ATOM 880 O O . LEU A 1 109 ? -8.561 0.223 11.642 1.00 92.44 109 LEU A O 1
ATOM 884 N N . ASP A 1 110 ? -10.554 -0.731 11.988 1.00 90.12 110 ASP A N 1
ATOM 885 C CA . ASP A 1 110 ? -11.038 0.303 12.915 1.00 90.12 110 ASP A CA 1
ATOM 886 C C . ASP A 1 110 ? -10.280 0.365 14.262 1.00 90.12 110 ASP A C 1
ATOM 888 O O . ASP A 1 110 ? -10.524 1.265 15.068 1.00 90.12 110 ASP A O 1
ATOM 892 N N . ASN A 1 111 ? -9.318 -0.535 14.493 1.00 85.81 111 ASN A N 1
ATOM 893 C CA . ASN A 1 111 ? -8.351 -0.476 15.595 1.00 85.81 111 ASN A CA 1
ATOM 894 C C . ASN A 1 111 ? -7.050 0.282 15.245 1.00 85.81 111 ASN A C 1
ATOM 896 O O . ASN A 1 111 ? -6.138 0.323 16.072 1.00 85.81 111 ASN A O 1
ATOM 900 N N . ASN A 1 112 ? -6.981 0.921 14.071 1.00 83.88 112 ASN A N 1
ATOM 901 C CA . ASN A 1 112 ? -5.819 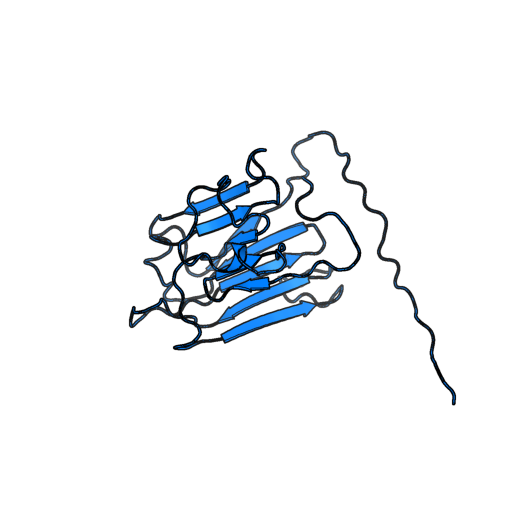1.624 13.504 1.00 83.88 112 ASN A CA 1
ATOM 902 C C . ASN A 1 112 ? -4.689 0.729 12.971 1.00 83.88 112 ASN A C 1
ATOM 904 O O . ASN A 1 112 ? -3.632 1.258 12.626 1.00 83.88 112 ASN A O 1
ATOM 908 N N . ALA A 1 113 ? -4.877 -0.588 12.887 1.00 89.75 113 ALA A N 1
ATOM 909 C CA . ALA A 1 113 ? -3.948 -1.435 12.150 1.00 89.75 113 ALA A CA 1
ATOM 910 C C . ALA A 1 113 ? -4.200 -1.315 10.640 1.00 89.75 113 ALA A C 1
ATOM 912 O O . ALA A 1 113 ? -5.345 -1.275 10.180 1.00 89.75 113 ALA A O 1
ATOM 913 N N . ILE A 1 114 ? -3.115 -1.273 9.874 1.00 94.62 114 ILE A N 1
ATOM 914 C CA . ILE A 1 114 ? -3.123 -1.288 8.413 1.00 94.62 114 ILE A CA 1
ATOM 915 C C . ILE A 1 114 ? -2.379 -2.534 7.971 1.00 94.62 114 ILE A C 1
ATOM 917 O O . ILE A 1 114 ? -1.204 -2.699 8.293 1.00 94.62 114 ILE A O 1
ATOM 921 N N . ILE A 1 115 ? -3.052 -3.391 7.215 1.00 97.00 115 ILE A N 1
ATOM 922 C CA . ILE A 1 115 ? -2.459 -4.598 6.648 1.00 97.00 115 ILE A CA 1
ATOM 923 C C . ILE A 1 115 ? -2.265 -4.368 5.162 1.00 97.00 115 ILE A C 1
ATOM 925 O O . ILE A 1 115 ? -3.230 -4.061 4.474 1.00 97.00 115 ILE A O 1
ATOM 929 N N . VAL A 1 116 ? -1.047 -4.538 4.665 1.00 97.31 116 VAL A N 1
ATOM 930 C CA . VAL A 1 116 ? -0.753 -4.597 3.230 1.00 97.31 116 VAL A CA 1
ATOM 931 C C . VAL A 1 116 ? -0.387 -6.032 2.892 1.00 97.31 116 VAL A C 1
ATOM 933 O O . VAL A 1 116 ? 0.543 -6.574 3.487 1.00 97.31 116 VAL A O 1
ATOM 936 N N . GLN A 1 117 ? -1.105 -6.663 1.965 1.00 96.44 117 GLN A N 1
ATOM 937 C CA . GLN A 1 117 ? -0.883 -8.071 1.632 1.00 96.44 117 GLN A CA 1
ATOM 938 C C . GLN A 1 117 ? -0.880 -8.356 0.134 1.00 96.44 117 GLN A C 1
ATOM 940 O O . GLN A 1 117 ? -1.526 -7.665 -0.649 1.00 96.44 117 GLN A O 1
ATOM 945 N N . PHE A 1 118 ? -0.141 -9.398 -0.250 1.00 95.25 118 PHE A N 1
ATOM 946 C CA . PHE A 1 118 ? 0.193 -9.718 -1.636 1.00 95.25 118 PHE A CA 1
ATOM 947 C C . PHE A 1 118 ? -0.241 -11.140 -1.983 1.00 95.25 118 PHE A C 1
ATOM 949 O O . PHE A 1 118 ? 0.227 -12.111 -1.387 1.00 95.25 118 PHE A O 1
ATOM 956 N N . ASN A 1 119 ? -1.101 -11.284 -2.990 1.00 91.31 119 ASN A N 1
ATOM 957 C CA . ASN A 1 119 ? -1.661 -12.564 -3.419 1.00 91.31 119 ASN A CA 1
ATOM 958 C C . ASN A 1 119 ? -1.511 -12.783 -4.931 1.00 91.31 119 ASN A C 1
ATOM 960 O O . ASN A 1 119 ? -2.478 -13.031 -5.645 1.00 91.31 119 ASN A O 1
ATOM 964 N N . SER A 1 120 ? -0.275 -12.731 -5.420 1.00 83.50 120 SER A N 1
ATOM 965 C CA . SER A 1 120 ? 0.042 -12.995 -6.827 1.00 83.50 120 SER A CA 1
ATOM 966 C C . SER A 1 120 ? 1.181 -13.994 -6.950 1.00 83.50 120 SER A C 1
ATOM 968 O O . SER A 1 120 ? 2.139 -13.916 -6.189 1.00 83.50 120 SER A O 1
ATOM 970 N N . SER A 1 121 ? 1.086 -14.934 -7.893 1.00 71.06 121 SER A N 1
ATOM 971 C CA . SER A 1 121 ? 2.174 -15.877 -8.207 1.00 71.06 121 SER A CA 1
ATOM 972 C C . SER A 1 121 ? 3.336 -15.212 -8.945 1.00 71.06 121 SER A C 1
ATOM 974 O O . SER A 1 121 ? 4.458 -15.709 -8.896 1.00 71.06 121 SER A O 1
ATOM 976 N N . GLU A 1 122 ? 3.060 -14.090 -9.605 1.00 74.69 122 GLU A N 1
ATOM 977 C CA . GLU A 1 122 ? 4.034 -13.190 -10.208 1.00 74.69 122 GLU A CA 1
ATOM 978 C C . GLU A 1 122 ? 3.720 -11.788 -9.705 1.00 74.69 122 GLU A C 1
ATOM 980 O O . GLU A 1 122 ? 2.619 -11.287 -9.917 1.00 74.69 122 GLU A O 1
ATOM 985 N N . LEU A 1 123 ? 4.662 -11.174 -8.998 1.00 72.38 123 LEU A N 1
ATOM 986 C CA . LEU A 1 123 ? 4.565 -9.762 -8.664 1.00 72.38 123 LEU A CA 1
ATOM 987 C C . LEU A 1 123 ? 5.342 -8.967 -9.710 1.00 72.38 123 LEU A C 1
ATOM 989 O O . LEU A 1 123 ? 6.483 -9.308 -10.043 1.00 72.38 123 LEU A O 1
ATOM 993 N N . GLY A 1 124 ? 4.707 -7.913 -10.218 1.00 71.50 124 GLY A N 1
ATOM 994 C CA . GLY A 1 124 ? 5.348 -6.820 -10.938 1.00 71.50 124 GLY A CA 1
ATOM 995 C C . GLY A 1 124 ? 6.632 -6.333 -10.267 1.00 71.50 124 GLY A C 1
ATOM 996 O O . GLY A 1 124 ? 6.905 -6.633 -9.102 1.00 71.50 124 GLY A O 1
ATOM 997 N N . LEU A 1 125 ? 7.428 -5.561 -11.013 1.00 76.31 125 LEU A N 1
ATOM 998 C CA . LEU A 1 125 ? 8.542 -4.786 -10.443 1.00 76.31 125 LEU A CA 1
ATOM 999 C C . LEU A 1 125 ? 9.591 -5.654 -9.741 1.00 76.31 125 LEU A C 1
ATOM 1001 O O . LEU A 1 125 ? 10.111 -5.296 -8.688 1.00 76.31 125 LEU A O 1
ATOM 1005 N N . ASN A 1 126 ? 9.860 -6.842 -10.292 1.00 81.31 126 ASN A N 1
ATOM 1006 C CA . ASN A 1 126 ? 10.837 -7.791 -9.760 1.00 81.31 126 ASN A CA 1
ATOM 1007 C C . ASN A 1 126 ? 10.725 -7.989 -8.237 1.00 81.31 126 ASN A C 1
ATOM 1009 O O . ASN A 1 126 ? 11.742 -8.024 -7.539 1.00 81.31 126 ASN A O 1
ATOM 1013 N N . TRP A 1 127 ? 9.503 -8.169 -7.719 1.00 83.94 127 TRP A N 1
ATOM 1014 C CA . TRP A 1 127 ? 9.299 -8.495 -6.302 1.00 83.94 127 TRP A CA 1
ATOM 1015 C C . TRP A 1 127 ? 9.727 -7.344 -5.363 1.00 83.94 127 TRP A C 1
ATOM 1017 O O . TRP A 1 127 ? 10.255 -7.590 -4.277 1.00 83.94 127 TRP A O 1
ATOM 1027 N N . GLY A 1 128 ? 9.515 -6.092 -5.787 1.00 87.69 128 GLY A N 1
ATOM 1028 C CA . GLY A 1 128 ? 9.747 -4.879 -4.988 1.00 87.69 128 GLY A CA 1
ATOM 1029 C C . GLY A 1 128 ? 10.970 -4.035 -5.376 1.00 87.69 128 GLY A C 1
ATOM 1030 O O . GLY A 1 128 ? 11.344 -3.138 -4.625 1.00 87.69 128 GLY A O 1
ATOM 1031 N N . ASP A 1 129 ? 11.611 -4.315 -6.512 1.00 88.69 129 ASP A N 1
ATOM 1032 C CA . ASP A 1 129 ? 12.860 -3.683 -6.981 1.00 88.69 129 ASP A CA 1
ATOM 1033 C C . ASP A 1 129 ? 12.712 -2.204 -7.356 1.00 88.69 129 ASP A C 1
ATOM 1035 O O . ASP A 1 129 ? 13.695 -1.470 -7.347 1.00 88.69 129 ASP A O 1
ATOM 1039 N N . GLU A 1 130 ? 11.489 -1.753 -7.625 1.00 88.31 130 GLU A N 1
ATOM 1040 C CA . GLU A 1 130 ? 11.195 -0.372 -8.043 1.00 88.31 130 GLU A CA 1
ATOM 1041 C C . GLU A 1 130 ? 9.973 0.219 -7.320 1.00 88.31 130 GLU A C 1
ATOM 1043 O O . GLU A 1 130 ? 9.587 1.351 -7.554 1.00 88.31 130 GLU A O 1
ATOM 1048 N N . SER A 1 131 ? 9.408 -0.503 -6.348 1.00 92.94 131 SER A N 1
ATOM 1049 C CA . SER A 1 131 ? 8.229 -0.042 -5.617 1.00 92.94 131 SER A CA 1
ATOM 1050 C C . SER A 1 131 ? 8.529 0.416 -4.201 1.00 92.94 131 SER A C 1
ATOM 1052 O O . SER A 1 131 ? 9.445 -0.091 -3.544 1.00 92.94 131 SER A O 1
ATOM 1054 N N . THR A 1 132 ? 7.641 1.255 -3.677 1.00 95.19 132 THR A N 1
ATOM 1055 C CA . THR A 1 132 ? 7.575 1.585 -2.250 1.00 95.19 132 THR A CA 1
ATOM 1056 C C . THR A 1 132 ? 6.438 0.844 -1.557 1.00 95.19 132 THR A C 1
ATOM 1058 O O . THR A 1 132 ? 5.291 0.858 -2.006 1.00 95.19 132 THR A O 1
ATOM 1061 N N . THR A 1 133 ? 6.753 0.250 -0.405 1.00 96.12 133 THR A N 1
ATOM 1062 C CA . THR A 1 133 ? 5.780 -0.302 0.543 1.00 96.12 133 THR A CA 1
ATOM 1063 C C . THR A 1 133 ? 6.002 0.334 1.907 1.00 96.12 133 THR A C 1
ATOM 1065 O O . THR A 1 133 ? 7.069 0.182 2.512 1.00 96.12 133 THR A O 1
ATOM 1068 N N . GLY A 1 134 ? 5.000 1.036 2.422 1.00 94.56 134 GLY A N 1
ATOM 1069 C CA . GLY A 1 134 ? 5.127 1.803 3.654 1.00 94.56 134 GLY A CA 1
ATOM 1070 C C . GLY A 1 134 ? 3.911 2.664 3.963 1.00 94.56 134 GLY A C 1
ATOM 1071 O O . GLY A 1 134 ? 2.907 2.645 3.252 1.00 94.56 134 GLY A O 1
ATOM 1072 N N . ILE A 1 135 ? 4.020 3.440 5.036 1.00 91.94 135 ILE A N 1
ATOM 1073 C CA . ILE A 1 135 ? 3.026 4.444 5.422 1.00 91.94 135 ILE A CA 1
ATOM 1074 C C . ILE A 1 135 ? 3.712 5.764 5.745 1.00 91.94 135 ILE A C 1
ATOM 1076 O O . ILE A 1 135 ? 4.813 5.782 6.299 1.00 91.94 135 ILE A O 1
ATOM 1080 N N . GLU A 1 136 ? 3.030 6.868 5.469 1.00 87.94 136 GLU A N 1
ATOM 1081 C CA . GLU A 1 136 ? 3.472 8.201 5.857 1.00 87.94 136 GLU A CA 1
ATOM 1082 C C . GLU A 1 136 ? 2.284 9.055 6.303 1.00 87.94 136 GLU A C 1
ATOM 1084 O O . GLU A 1 136 ? 1.214 9.027 5.709 1.00 87.94 136 GLU A O 1
ATOM 1089 N N . GLY A 1 137 ? 2.454 9.815 7.378 1.00 82.31 137 GLY A N 1
ATOM 1090 C CA . GLY A 1 137 ? 1.469 10.756 7.895 1.00 82.31 137 GLY A CA 1
ATOM 1091 C C . GLY A 1 137 ? 1.649 12.168 7.335 1.00 82.31 137 GLY A C 1
ATOM 1092 O O . GLY A 1 137 ? 2.606 12.483 6.644 1.00 82.31 137 GLY A O 1
ATOM 1093 N N . GLN A 1 138 ? 0.755 13.077 7.717 1.00 78.94 138 GLN A N 1
ATOM 1094 C CA . GLN A 1 138 ? 0.711 14.464 7.222 1.00 78.94 138 GLN A CA 1
ATOM 1095 C C . GLN A 1 138 ? 1.912 15.362 7.606 1.00 78.94 138 GLN A C 1
ATOM 1097 O O . GLN A 1 138 ? 1.947 16.538 7.256 1.00 78.94 138 GLN A 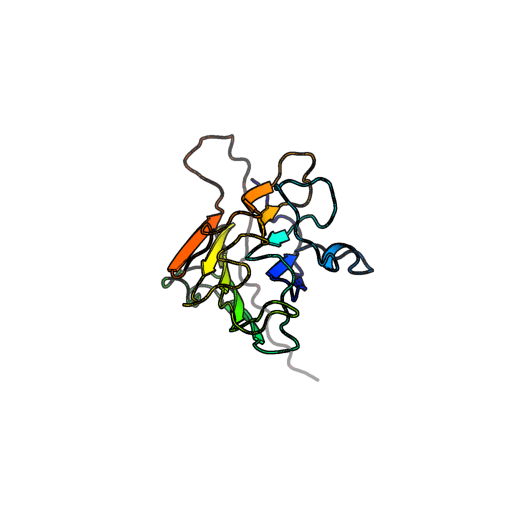O 1
ATOM 1102 N N . ASN A 1 139 ? 2.882 14.868 8.379 1.00 73.88 139 ASN A N 1
ATOM 1103 C CA . ASN A 1 139 ? 4.020 15.670 8.841 1.00 73.88 139 ASN A CA 1
ATOM 1104 C C . ASN A 1 139 ? 5.333 14.873 8.742 1.00 73.88 139 ASN A C 1
ATOM 1106 O O . ASN A 1 139 ? 5.908 14.512 9.776 1.00 73.88 139 ASN A O 1
ATOM 1110 N N . PRO A 1 140 ? 5.810 14.590 7.516 1.00 67.69 140 PRO A N 1
ATOM 1111 C CA . PRO A 1 140 ? 7.011 13.785 7.294 1.00 67.69 140 PRO A CA 1
ATOM 1112 C C . PRO A 1 140 ? 8.260 14.379 7.950 1.00 67.69 140 PRO A C 1
ATOM 1114 O O . PRO A 1 140 ? 9.068 13.652 8.523 1.00 67.69 140 PRO A O 1
ATOM 1117 N N . ALA A 1 141 ? 8.374 15.711 8.000 1.00 71.31 141 ALA A N 1
ATOM 1118 C CA . ALA A 1 141 ? 9.478 16.407 8.668 1.00 71.31 141 ALA A CA 1
ATOM 1119 C C . ALA A 1 141 ? 9.591 16.110 10.181 1.00 71.31 141 ALA A C 1
ATOM 1121 O O . ALA A 1 141 ? 10.606 16.438 10.795 1.00 71.31 141 ALA A O 1
ATOM 1122 N N . SER A 1 142 ? 8.557 15.517 10.789 1.00 71.62 142 SER A N 1
ATOM 1123 C CA . SER A 1 142 ? 8.543 15.076 12.190 1.00 71.62 142 SER A CA 1
ATOM 1124 C C . SER A 1 142 ? 8.705 13.559 12.354 1.00 71.62 142 SER A C 1
ATOM 1126 O O . SER A 1 142 ? 8.350 13.033 13.405 1.00 71.62 142 SER A O 1
ATOM 1128 N N . ASP A 1 143 ? 9.242 12.869 11.344 1.00 67.50 143 ASP A N 1
ATOM 1129 C CA . ASP A 1 143 ? 9.486 11.419 11.340 1.00 67.50 143 ASP A CA 1
ATOM 1130 C C . ASP A 1 143 ? 8.196 10.575 11.413 1.00 67.50 143 ASP A C 1
ATOM 1132 O O . ASP A 1 143 ? 8.119 9.525 12.048 1.00 67.50 143 ASP A O 1
ATOM 1136 N N . HIS A 1 144 ? 7.117 11.066 10.797 1.00 77.25 144 HIS A N 1
ATOM 1137 C CA . HIS A 1 144 ? 5.815 10.396 10.799 1.00 77.25 144 HIS A CA 1
ATOM 1138 C C . HIS A 1 144 ? 5.664 9.420 9.622 1.00 77.25 144 HIS A C 1
ATOM 1140 O O . HIS A 1 144 ? 4.632 9.429 8.963 1.00 77.25 144 HIS A O 1
ATOM 1146 N N . GLY A 1 145 ? 6.649 8.566 9.356 1.00 85.25 145 GLY A N 1
ATOM 1147 C CA . GLY A 1 145 ? 6.578 7.575 8.281 1.00 85.25 145 GLY A CA 1
ATOM 1148 C C . GLY A 1 145 ? 7.402 6.335 8.585 1.00 85.25 145 GLY A C 1
ATOM 1149 O O . GLY A 1 145 ? 8.308 6.369 9.413 1.00 85.25 145 GLY A O 1
ATOM 1150 N N . ILE A 1 146 ? 7.043 5.215 7.964 1.00 89.44 146 ILE A N 1
ATOM 1151 C CA . ILE A 1 146 ? 7.751 3.942 8.095 1.00 89.44 146 ILE A CA 1
ATOM 1152 C C . ILE A 1 146 ? 7.773 3.265 6.727 1.00 89.44 146 ILE A C 1
ATOM 1154 O O . ILE A 1 146 ? 6.724 2.991 6.144 1.00 89.44 146 ILE A O 1
ATOM 1158 N N . SER A 1 147 ? 8.975 2.938 6.253 1.00 92.12 147 SER A N 1
ATOM 1159 C CA . SER A 1 147 ? 9.172 2.060 5.096 1.00 92.12 147 SER A CA 1
ATOM 1160 C C . SER A 1 147 ? 9.267 0.606 5.549 1.00 92.12 147 SER A C 1
ATOM 1162 O O . SER A 1 147 ? 10.065 0.286 6.431 1.00 92.12 147 SER A O 1
ATOM 1164 N N . TYR A 1 148 ? 8.511 -0.286 4.914 1.00 95.12 148 TYR A N 1
ATOM 1165 C CA . TYR A 1 148 ? 8.813 -1.718 4.950 1.00 95.12 148 TYR A CA 1
ATOM 1166 C C . TYR A 1 148 ? 9.898 -2.054 3.925 1.00 95.12 148 TYR A C 1
ATOM 1168 O O . TYR A 1 148 ? 10.916 -2.659 4.261 1.00 95.12 148 TYR A O 1
ATOM 1176 N N . ALA A 1 149 ? 9.684 -1.624 2.683 1.00 94.81 149 ALA A N 1
ATOM 1177 C CA . ALA A 1 149 ? 10.590 -1.842 1.570 1.00 94.81 149 ALA A CA 1
ATOM 1178 C C . ALA A 1 149 ? 10.517 -0.669 0.593 1.00 94.81 149 ALA A C 1
ATOM 1180 O O . ALA A 1 149 ? 9.512 0.037 0.508 1.00 94.81 149 ALA A O 1
ATOM 1181 N N . CYS A 1 150 ? 11.614 -0.460 -0.117 1.00 94.75 150 CYS A N 1
ATOM 1182 C CA . CYS A 1 150 ? 11.753 0.568 -1.131 1.00 94.75 150 CYS A CA 1
ATOM 1183 C C . CYS A 1 150 ? 12.863 0.115 -2.083 1.00 94.75 150 CYS A C 1
ATOM 1185 O O . CYS A 1 150 ? 13.968 -0.196 -1.620 1.00 94.75 150 CYS A O 1
ATOM 1187 N N . ASN A 1 151 ? 12.557 0.045 -3.378 1.00 94.19 151 ASN A N 1
ATOM 1188 C CA . ASN A 1 151 ? 13.492 -0.256 -4.468 1.00 94.19 151 ASN A CA 1
ATOM 1189 C C . ASN A 1 151 ? 14.465 -1.405 -4.153 1.00 94.19 151 ASN A C 1
ATOM 1191 O O . ASN A 1 151 ? 15.687 -1.264 -4.235 1.00 94.19 151 ASN A O 1
ATOM 1195 N N . THR A 1 152 ? 13.922 -2.519 -3.657 1.00 93.69 152 THR A N 1
ATOM 1196 C CA . THR A 1 152 ? 14.699 -3.681 -3.218 1.00 93.69 152 THR A CA 1
ATOM 1197 C C . THR A 1 152 ? 14.027 -4.970 -3.681 1.00 93.69 152 THR A C 1
ATOM 1199 O O . THR A 1 152 ? 13.034 -5.414 -3.097 1.00 93.69 152 THR A O 1
ATOM 1202 N N . ALA A 1 153 ? 14.607 -5.611 -4.698 1.00 91.81 153 ALA A N 1
ATOM 1203 C CA . ALA A 1 153 ? 14.121 -6.882 -5.226 1.00 91.81 153 ALA A CA 1
ATOM 1204 C C . ALA A 1 153 ? 13.970 -7.973 -4.149 1.00 91.81 153 ALA A C 1
ATOM 1206 O O . ALA A 1 153 ? 14.814 -8.137 -3.262 1.00 91.81 153 ALA A O 1
ATOM 1207 N N . GLY A 1 154 ? 12.919 -8.781 -4.279 1.00 89.94 154 GLY A N 1
ATOM 1208 C CA . GLY A 1 154 ? 12.649 -9.934 -3.415 1.00 89.94 154 GLY A CA 1
ATOM 1209 C C . GLY A 1 154 ? 12.105 -9.592 -2.027 1.00 89.94 154 GLY A C 1
ATOM 1210 O O . GLY A 1 154 ? 11.994 -10.489 -1.190 1.00 89.94 154 GLY A O 1
ATOM 1211 N N . THR A 1 155 ? 11.778 -8.326 -1.764 1.00 93.00 155 THR A N 1
ATOM 1212 C CA . THR A 1 155 ? 11.153 -7.904 -0.502 1.00 93.00 155 THR A CA 1
ATOM 1213 C C . THR A 1 155 ? 9.653 -8.159 -0.484 1.00 93.00 155 THR A C 1
ATOM 1215 O O . THR A 1 155 ? 9.110 -8.465 0.574 1.00 93.00 155 THR A O 1
ATOM 1218 N N . LEU A 1 156 ? 8.991 -8.102 -1.640 1.00 92.94 156 LEU A N 1
ATOM 1219 C CA . LEU A 1 156 ? 7.572 -8.420 -1.794 1.00 92.94 156 LEU A CA 1
ATOM 1220 C C . LEU A 1 156 ? 7.426 -9.814 -2.379 1.00 92.94 156 LEU A C 1
ATOM 1222 O O . LEU A 1 156 ? 8.130 -10.144 -3.320 1.00 92.94 156 LEU A O 1
ATOM 1226 N N . PHE A 1 157 ? 6.526 -10.646 -1.857 1.00 91.25 157 PHE A N 1
ATOM 1227 C CA . PHE A 1 157 ? 6.310 -11.995 -2.385 1.00 91.25 157 PHE A CA 1
ATOM 1228 C C . PHE A 1 157 ? 4.901 -12.519 -2.123 1.00 91.25 157 PHE A C 1
ATOM 1230 O O . PHE A 1 157 ? 4.189 -12.032 -1.250 1.00 91.25 157 PHE A O 1
ATOM 1237 N N . HIS A 1 158 ? 4.497 -13.533 -2.890 1.00 91.06 158 HIS A N 1
ATOM 1238 C CA . HIS A 1 158 ? 3.225 -14.225 -2.716 1.00 91.06 158 HIS A CA 1
ATOM 1239 C C . HIS A 1 158 ? 3.011 -14.674 -1.263 1.00 91.06 158 HIS A C 1
ATOM 1241 O O . HIS A 1 158 ? 3.827 -15.415 -0.711 1.00 91.06 158 HIS A O 1
ATOM 1247 N N . GLY A 1 159 ? 1.889 -14.276 -0.668 1.00 91.00 159 GLY A N 1
ATOM 1248 C CA . GLY A 1 159 ? 1.531 -14.611 0.707 1.00 91.00 159 GLY A CA 1
ATOM 1249 C C . GLY A 1 159 ? 2.207 -13.739 1.766 1.00 91.00 159 GLY A C 1
ATOM 1250 O O . GLY A 1 159 ? 2.027 -14.002 2.954 1.00 91.00 159 GLY A O 1
ATOM 1251 N N . LEU A 1 160 ? 2.970 -12.713 1.373 1.00 94.75 160 LEU A N 1
ATOM 1252 C CA . LEU A 1 160 ? 3.441 -11.692 2.303 1.00 94.75 160 LEU A CA 1
ATOM 1253 C C . LEU A 1 160 ? 2.255 -10.859 2.806 1.00 94.75 160 LEU A C 1
ATOM 1255 O O . LEU A 1 160 ? 1.422 -10.412 2.017 1.00 94.75 160 LEU A O 1
ATOM 1259 N N . ALA A 1 161 ? 2.246 -10.594 4.110 1.00 95.69 161 ALA A N 1
ATOM 1260 C CA . ALA A 1 161 ? 1.435 -9.563 4.738 1.00 95.69 161 ALA A CA 1
ATOM 1261 C C . ALA A 1 161 ? 2.324 -8.724 5.666 1.00 95.69 161 ALA A C 1
ATOM 1263 O O . ALA A 1 161 ? 3.129 -9.269 6.427 1.00 95.69 161 ALA A O 1
ATOM 1264 N N . VAL A 1 162 ? 2.178 -7.405 5.591 1.00 95.31 162 VAL A N 1
ATOM 1265 C CA . VAL A 1 162 ? 2.883 -6.420 6.411 1.00 95.31 162 VAL A CA 1
ATOM 1266 C C . VAL A 1 162 ? 1.844 -5.660 7.219 1.00 95.31 162 VAL A C 1
ATOM 1268 O O . VAL A 1 162 ? 0.941 -5.050 6.653 1.00 95.31 162 VAL A O 1
ATOM 1271 N N . GLU A 1 163 ? 1.973 -5.700 8.540 1.00 94.88 163 GLU A N 1
ATOM 1272 C CA . GLU A 1 163 ? 1.126 -4.932 9.447 1.00 94.88 163 GLU A CA 1
ATOM 1273 C C . GLU A 1 163 ? 1.858 -3.672 9.908 1.00 94.88 163 GLU A C 1
ATOM 1275 O O . GLU A 1 163 ? 2.957 -3.738 10.464 1.00 94.88 163 GLU A O 1
ATOM 1280 N N . PHE A 1 164 ? 1.211 -2.527 9.719 1.00 90.62 164 PHE A N 1
ATOM 1281 C CA . PHE A 1 164 ? 1.557 -1.279 10.377 1.00 90.62 164 PHE A CA 1
ATOM 1282 C C . PHE A 1 164 ? 0.550 -1.040 11.496 1.00 90.62 164 PHE A C 1
ATOM 1284 O O . PHE A 1 164 ? -0.645 -0.873 11.257 1.00 90.62 164 PHE A O 1
ATOM 1291 N N . SER A 1 165 ? 1.035 -1.022 12.731 1.00 85.69 165 SER A N 1
ATOM 1292 C CA . SER A 1 165 ? 0.205 -0.843 13.918 1.00 85.69 165 SER A CA 1
ATOM 1293 C C . SER A 1 165 ? 0.900 0.074 14.911 1.00 85.69 165 SER A C 1
ATOM 1295 O O . SER A 1 165 ? 2.120 0.001 15.086 1.00 85.69 165 SER A O 1
ATOM 1297 N N . ASP A 1 166 ? 0.119 0.861 15.643 1.00 74.00 166 ASP A N 1
ATOM 1298 C CA . ASP A 1 166 ? 0.597 1.463 16.881 1.00 74.00 166 ASP A CA 1
ATOM 1299 C C . ASP A 1 166 ? 0.899 0.332 17.876 1.00 74.00 166 ASP A C 1
ATOM 1301 O O . ASP A 1 166 ? -0.018 -0.347 18.322 1.00 74.00 166 ASP A O 1
ATOM 1305 N N . ASN A 1 167 ? 2.167 0.107 18.226 1.00 54.38 167 ASN A N 1
ATOM 1306 C CA . ASN A 1 167 ? 2.529 -0.919 19.204 1.00 54.38 167 ASN A CA 1
ATOM 1307 C C .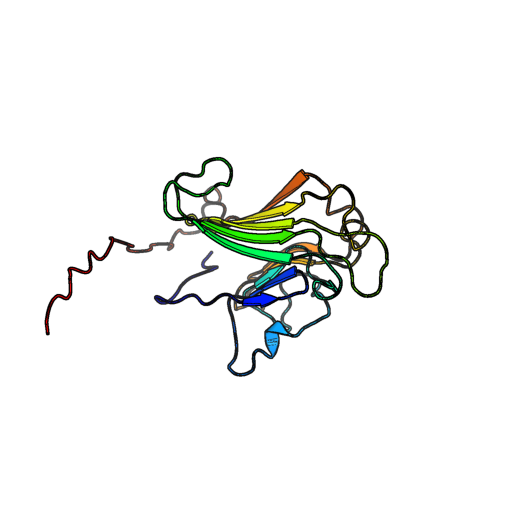 ASN A 1 167 ? 2.093 -0.483 20.624 1.00 54.38 167 ASN A C 1
ATOM 1309 O O . ASN A 1 167 ? 2.680 0.463 21.160 1.00 54.38 167 ASN A O 1
ATOM 1313 N N . PRO A 1 168 ? 1.112 -1.145 21.274 1.00 48.44 168 PRO A N 1
ATOM 1314 C CA . PRO A 1 168 ? 0.696 -0.788 22.629 1.00 48.44 168 PRO A CA 1
ATOM 1315 C C . PRO A 1 168 ? 1.665 -1.292 23.718 1.00 48.44 168 PRO A C 1
ATOM 1317 O O . PRO A 1 168 ? 1.575 -0.834 24.857 1.00 48.44 168 PRO A O 1
ATOM 1320 N N . ASP A 1 169 ? 2.604 -2.192 23.395 1.00 42.31 169 ASP A N 1
ATOM 1321 C CA . ASP A 1 169 ? 3.517 -2.833 24.360 1.00 42.31 169 ASP A CA 1
ATOM 1322 C C . ASP A 1 169 ? 4.802 -2.034 24.643 1.00 42.31 169 ASP A C 1
ATOM 1324 O O . ASP A 1 169 ? 5.626 -2.434 25.470 1.00 42.31 169 ASP A O 1
ATOM 1328 N N . ILE A 1 170 ? 4.974 -0.862 24.024 1.00 40.41 170 ILE A N 1
ATOM 1329 C CA . ILE A 1 170 ? 6.041 0.079 24.375 1.00 40.41 170 ILE A CA 1
ATOM 1330 C C . ILE A 1 170 ? 5.385 1.277 25.048 1.00 40.41 170 ILE A C 1
ATOM 1332 O O . ILE A 1 170 ? 4.732 2.092 24.402 1.00 40.41 170 ILE A O 1
ATOM 1336 N N . SER A 1 171 ? 5.550 1.384 26.367 1.00 34.34 171 SER A N 1
ATOM 1337 C CA . SER A 1 171 ? 5.012 2.474 27.180 1.00 34.34 171 SER A CA 1
ATOM 1338 C C . SER A 1 171 ? 5.614 3.832 26.786 1.00 34.34 171 SER A C 1
ATOM 1340 O O . SER A 1 171 ? 6.500 4.357 27.462 1.00 34.34 171 SER A O 1
ATOM 1342 N N . TYR A 1 172 ? 5.119 4.439 25.715 1.00 38.53 172 TYR A N 1
ATOM 1343 C CA . TYR A 1 172 ? 5.183 5.877 25.513 1.00 38.53 172 TYR A CA 1
ATOM 1344 C C . TYR A 1 172 ? 3.829 6.458 25.900 1.00 38.53 172 TYR A C 1
ATOM 1346 O O . TYR A 1 172 ? 2.784 5.939 25.521 1.00 38.53 172 TYR A O 1
ATOM 1354 N N . LYS A 1 173 ? 3.877 7.493 26.746 1.00 35.19 173 LYS A N 1
ATOM 1355 C CA . LYS A 1 173 ? 2.740 8.172 27.380 1.00 35.19 173 LYS A CA 1
ATOM 1356 C C . LYS A 1 173 ? 1.495 8.191 26.486 1.00 35.19 173 LYS A C 1
ATOM 1358 O O . LYS A 1 173 ? 1.428 8.916 25.497 1.00 35.19 173 LYS A O 1
ATOM 1363 N N . SER A 1 174 ? 0.521 7.377 26.872 1.00 40.19 174 SER A N 1
ATOM 1364 C CA . SER A 1 174 ? -0.762 7.214 26.211 1.00 40.19 174 SER A CA 1
ATOM 1365 C C . SER A 1 174 ? -1.655 8.434 26.455 1.00 40.19 174 SER A C 1
ATOM 1367 O O . SER A 1 174 ? -2.420 8.454 27.415 1.00 40.19 174 SER A O 1
ATOM 1369 N N . ASP A 1 175 ? -1.596 9.419 25.561 1.00 33.78 175 ASP A N 1
ATOM 1370 C CA . ASP A 1 175 ? -2.637 10.451 25.419 1.00 33.78 175 ASP A CA 1
ATOM 1371 C C . ASP A 1 175 ? -3.501 10.183 24.167 1.00 33.78 175 ASP A C 1
ATOM 1373 O O . ASP A 1 175 ? -3.878 11.093 23.424 1.00 33.78 175 ASP A O 1
ATOM 1377 N N . PHE A 1 176 ? -3.820 8.909 23.906 1.00 35.53 176 PHE A N 1
ATOM 1378 C CA . PHE A 1 176 ? -4.706 8.498 22.815 1.00 35.53 176 PHE A CA 1
ATOM 1379 C C . PHE A 1 176 ? -6.086 8.124 23.373 1.00 35.53 176 PHE A C 1
ATOM 1381 O O . PHE A 1 176 ? -6.373 6.971 23.675 1.00 35.53 176 PHE A O 1
ATOM 1388 N N . TYR A 1 177 ? -6.928 9.143 23.560 1.00 29.39 177 TYR A N 1
ATOM 1389 C CA . TYR A 1 177 ? -8.348 9.006 23.893 1.00 29.39 177 TYR A CA 1
ATOM 1390 C C . TYR A 1 177 ? -9.203 9.466 22.708 1.00 29.39 177 TYR A C 1
ATOM 1392 O O . TYR A 1 177 ? -9.064 10.594 22.228 1.00 29.39 177 TYR A O 1
ATOM 1400 N N . TRP A 1 178 ? -10.147 8.622 22.297 1.00 30.75 178 TRP A N 1
ATOM 1401 C CA . TRP A 1 178 ? -11.202 8.955 21.343 1.00 30.75 178 TRP A CA 1
ATOM 1402 C C . TRP A 1 178 ? -12.582 8.745 21.965 1.00 30.75 178 TRP A C 1
ATOM 1404 O O . TRP A 1 178 ? -12.870 7.631 22.400 1.00 30.75 178 TRP A O 1
ATOM 1414 N N . PRO A 1 179 ? -13.479 9.749 21.978 1.00 35.31 179 PRO A N 1
ATOM 1415 C CA . PRO A 1 179 ? -14.892 9.477 22.136 1.00 35.31 179 PRO A CA 1
ATOM 1416 C C . PRO A 1 179 ? -15.523 9.145 20.771 1.00 35.31 179 PRO A C 1
ATOM 1418 O O . PRO A 1 179 ? -15.499 9.961 19.857 1.00 35.31 179 PRO A O 1
ATOM 1421 N N . MET A 1 180 ? -16.129 7.955 20.728 1.00 38.84 180 MET A N 1
ATOM 1422 C CA . MET A 1 180 ? -17.450 7.627 20.168 1.00 38.84 180 MET A CA 1
ATOM 1423 C C . MET A 1 180 ? -17.703 7.660 18.650 1.00 38.84 180 MET A C 1
ATOM 1425 O O . MET A 1 180 ? -17.854 8.718 18.052 1.00 38.84 180 MET A O 1
ATOM 1429 N N . PHE A 1 181 ? -18.093 6.490 18.131 1.00 32.69 181 PHE A N 1
ATOM 1430 C CA . PHE A 1 181 ? -19.362 6.357 17.410 1.00 32.69 181 PHE A CA 1
ATOM 1431 C C . PHE A 1 181 ? -20.374 5.652 18.330 1.00 32.69 181 PHE A C 1
ATOM 1433 O O . PHE A 1 181 ? -20.245 4.468 18.625 1.00 32.69 181 PHE A O 1
ATOM 1440 N N . LEU A 1 182 ? -21.382 6.386 18.814 1.00 33.53 182 LEU A N 1
ATOM 1441 C CA . LEU A 1 182 ? -22.690 5.787 19.091 1.00 33.53 182 LEU A CA 1
ATOM 1442 C C . LEU A 1 182 ? -23.486 5.891 17.786 1.00 33.53 182 LEU A C 1
ATOM 1444 O O . LEU A 1 182 ? -23.421 6.942 17.143 1.00 33.53 182 LEU A O 1
ATOM 1448 N N . PRO A 1 183 ? -24.240 4.859 17.380 1.00 36.25 183 PRO A N 1
ATOM 1449 C CA . PRO A 1 183 ? -25.047 4.938 16.175 1.00 36.25 183 PRO A CA 1
ATOM 1450 C C . PRO A 1 183 ? -26.104 6.029 16.365 1.00 36.25 183 PRO A C 1
ATOM 1452 O O . PRO A 1 183 ? -26.984 5.921 17.223 1.00 36.25 183 PRO A O 1
ATOM 1455 N N . ALA A 1 184 ? -26.027 7.093 15.568 1.00 32.62 184 ALA A N 1
ATOM 1456 C CA . ALA A 1 184 ? -27.148 8.001 15.420 1.00 32.62 184 ALA A CA 1
ATOM 1457 C C . ALA A 1 184 ? -28.247 7.246 14.662 1.00 32.62 184 ALA A C 1
ATOM 1459 O O . ALA A 1 184 ? -28.198 7.087 13.445 1.00 32.62 184 ALA A O 1
ATOM 1460 N N . ILE A 1 185 ? -29.238 6.753 15.405 1.00 39.00 185 ILE A N 1
ATOM 1461 C CA . ILE A 1 185 ? -30.544 6.392 14.858 1.00 39.00 185 ILE A CA 1
ATOM 1462 C C . ILE A 1 185 ? -31.118 7.677 14.257 1.00 39.00 185 ILE A C 1
ATOM 1464 O O . ILE A 1 185 ? -31.625 8.527 14.993 1.00 39.00 185 ILE A O 1
ATOM 1468 N N . LEU A 1 186 ? -31.038 7.849 12.936 1.00 31.64 186 LEU A N 1
ATOM 1469 C CA . LEU A 1 186 ? -31.845 8.862 12.269 1.00 31.64 186 LEU A CA 1
ATOM 1470 C C . LEU A 1 186 ? -33.196 8.240 11.918 1.00 31.64 186 LEU A C 1
ATOM 1472 O O . LEU A 1 186 ? -33.329 7.417 11.014 1.00 31.64 186 LEU A O 1
ATOM 1476 N N . ASN A 1 187 ? -34.188 8.623 12.717 1.00 32.31 187 ASN A N 1
ATOM 1477 C CA . ASN A 1 187 ? -35.594 8.343 12.497 1.00 32.31 187 ASN A CA 1
ATOM 1478 C C . ASN A 1 187 ? -36.058 8.835 11.118 1.00 32.31 187 ASN A C 1
ATOM 1480 O O . ASN A 1 187 ? -35.620 9.868 10.617 1.00 32.31 187 ASN A O 1
ATOM 1484 N N . SER A 1 188 ? -37.008 8.077 10.577 1.00 33.19 188 SER A N 1
ATOM 1485 C CA . SER A 1 188 ? -37.934 8.389 9.489 1.00 33.19 188 SER A CA 1
ATOM 1486 C C . SER A 1 188 ? -38.137 9.872 9.153 1.00 33.19 188 SER A C 1
ATOM 1488 O O . SER A 1 188 ? -38.493 10.666 10.026 1.00 33.19 188 SER A O 1
ATOM 1490 N N . VAL A 1 189 ? -38.155 10.180 7.856 1.00 32.16 189 VAL A N 1
ATOM 1491 C CA . VAL A 1 189 ? -39.004 11.252 7.322 1.00 32.16 189 VAL A CA 1
ATOM 1492 C C . VAL A 1 189 ? -40.078 10.610 6.441 1.00 32.16 189 VAL A C 1
ATOM 1494 O O . VAL A 1 189 ? -39.800 10.126 5.348 1.00 32.16 189 VAL A O 1
ATOM 1497 N N . GLN A 1 190 ? -41.309 10.576 6.962 1.00 34.50 190 GLN A N 1
ATOM 1498 C CA . GLN A 1 190 ? -42.544 10.536 6.174 1.00 34.50 190 GLN A CA 1
ATOM 1499 C C . GLN A 1 190 ? -43.082 11.969 6.014 1.00 34.50 190 GLN A C 1
ATOM 1501 O O . GLN A 1 190 ? -43.059 12.723 6.984 1.00 34.50 190 GLN A O 1
ATOM 1506 N N . GLY A 1 191 ? -43.673 12.259 4.847 1.00 35.66 191 GLY A N 1
ATOM 1507 C CA . GLY A 1 191 ? -44.624 13.360 4.586 1.00 35.66 191 GLY A CA 1
ATOM 1508 C C . GLY A 1 191 ? -43.971 14.703 4.224 1.00 35.66 191 GLY A C 1
ATOM 1509 O O . GLY A 1 191 ? -43.082 15.153 4.934 1.00 35.66 191 GLY A O 1
ATOM 1510 N N . ASN A 1 192 ? -44.339 15.408 3.149 1.00 36.97 192 ASN A N 1
ATOM 1511 C CA . ASN A 1 192 ? -45.517 15.367 2.267 1.00 36.97 192 ASN A CA 1
ATOM 1512 C C . ASN A 1 192 ? -45.113 15.508 0.797 1.00 36.97 192 ASN A C 1
ATOM 1514 O O . ASN A 1 192 ? -44.106 16.205 0.546 1.00 36.97 192 ASN A O 1
#

Radius of gyration: 17.83 Å; Cα contacts (8 Å, |Δi|>4): 404; chains: 1; bounding box: 60×37×48 Å

Secondary structure (DSSP, 8-state):
--SS---S----EE-TTSEEES---TT-TTTT--SPP-SSS-SSSP-SEEEEEES-B-TTTS-EEEEEEE-TT---GGG-SS-EEEEEEEEEPBTT-TT--EEEEEEEETTS-EEEEE--SS-HHHHHTS-EEEEE-S-GGGT-EEEEEES-TTSS-TT-EEEE---TTS----------------------

Foldseek 3Di:
DCLDDDDDDQDWDDAQQQKIASDADPVSVQSPDQAADPDPPDPDGDFSMFHQFGHQWDVVVHWDKDKDKDAAQGDPPVSHRHIKIKIWGGQIAGPPDDDAGWIWMWIQTPLRKIKTATAGQGHPPQQAQRGWGWHGGPCRVVVRIDTQGHNDHPSHDHGDMDIDDDDPPDDDPDPDDDDDDDDPPDDDDDDD

Mean predicted aligned error: 10.37 Å

Solvent-accessible surface area (backbone atoms only — not comparable to full-atom values): 11046 Å² total; per-residue (Å²): 125,80,81,84,81,87,72,100,73,83,61,73,45,80,41,75,30,36,34,39,30,61,58,70,59,102,75,43,71,49,68,66,66,61,70,53,70,78,65,44,44,46,82,59,78,53,56,22,33,40,28,58,56,14,20,63,41,25,49,85,82,38,48,49,78,49,73,49,80,26,54,66,64,57,20,79,65,91,68,38,64,46,29,28,39,38,40,36,38,38,47,29,24,34,54,100,46,97,83,26,42,25,23,38,35,40,41,41,37,75,86,63,37,37,36,36,37,31,69,23,100,42,53,34,57,64,19,26,38,59,18,16,23,34,40,32,23,84,46,25,86,75,66,38,31,44,54,80,43,50,54,36,62,70,71,45,49,64,73,43,71,47,77,50,59,71,68,83,89,58,91,62,88,83,84,84,83,79,89,78,87,73,86,79,82,78,74,85,88,80,89,133

pLDDT: mean 77.4, std 21.38, range [29.39, 97.94]

Sequence (192 aa):
MKYFRETSDINFYIQSNGLISFFADSNNAEIIDQDNQCQLPDTNPPANFIALMWDDLDPFFDGNIYYQFFSVGSCPYLSYDGACLVVEYHNIPVFERDLSASTFEAVLLDNNAIIVQFNSSELGLNWGDESTTGIEGQNPASDHGISYACNTAGTLFHGLAVEFSDNPDISYKSDFYWPMFLPAILNSVQGN